Protein 3CXK (pdb70)

Sequence (262 aa):
YPYPKDDAELRRRLTPMQYEVTQHAATEPPFTGEYTDTEDAGIYHCVVCGTALFESGAKYHSGCGWPSSYFKPIDGEVIIDEKMDYTHGMTRVEVRCNQCGAHLGHVFEDGPRDKTGLRYCINSAALNFEAKPYPYPKDDAELRRRLTPMQYEVTQHAATEPPFTGEYTDTEDAGIYHCVVCGTALFESGAKYHSGCGWPSSYFKPIDGEVIDEKMDYTHGMTRVEVRCNQCGAHLGHVFEDGPRDKTGLRYCINSSAALNFEAKP

B-factor: mean 28.25, std 8.87, range [14.97, 65.94]

Secondary structure (DSSP, 8-state):
--SPP-HHHHHHHS-HHHHHHHHH---PPTT-STTTT---SEEEEETTT--EEEEGGGB----SSS-EESS-SSTTSEEEEEE-GGG--EEEEEETTT--EEEEEES-S-TTTTS-EEEE-GGGEEEEE--/--SPP-HHHHHHHS-HHHHHHHHH---PPTT--TTTT---SEEEEETTT--EEEEGGGB----SSS-EESS-SSGGGEEEEEE-GGG--EEEEEETTT--EEEEEES-S-TTTTS-EEEE-GGGEEEEE--

CATH classification: 2.170.150.20

Structure (mmCIF, N/CA/C/O backbone):
data_3CXK
#
_entry.id   3CXK
#
_cell.length_a   41.997
_cell.length_b   45.171
_cell.length_c   45.402
_cell.angle_alpha   88.410
_cell.angle_beta   83.730
_cell.angle_gamma   69.100
#
_symmetry.space_group_name_H-M   'P 1'
#
loop_
_entity.id
_entity.type
_entity.pdbx_description
1 polymer 'Methionine-R-sulfoxide reductase'
2 non-polymer 'ZINC ION'
3 non-polymer 'ACETATE ION'
4 water water
#
loop_
_atom_site.group_PDB
_atom_site.id
_atom_site.type_symbol
_atom_site.label_atom_id
_atom_site.label_alt_id
_atom_site.label_comp_id
_atom_site.label_asym_id
_atom_site.label_entity_id
_atom_site.label_seq_id
_atom_site.pdbx_PDB_ins_code
_atom_site.Cartn_x
_atom_site.Cartn_y
_atom_site.Cartn_z
_atom_site.occupancy
_atom_site.B_iso_or_equiv
_atom_site.auth_seq_id
_atom_site.auth_comp_id
_atom_site.auth_asym_id
_atom_site.auth_atom_id
_atom_site.pdbx_PDB_model_num
ATOM 1 N N . TYR A 1 31 ? 7.784 -13.860 -6.807 1.00 45.67 10 TYR A N 1
ATOM 2 C CA . TYR A 1 31 ? 7.145 -12.644 -7.377 1.00 44.40 10 TYR A CA 1
ATOM 3 C C . TYR A 1 31 ? 7.642 -12.453 -8.809 1.00 44.60 10 TYR A C 1
ATOM 4 O O . TYR A 1 31 ? 8.848 -12.496 -9.050 1.00 46.05 10 TYR A O 1
ATOM 13 N N . PRO A 1 32 ? 6.715 -12.270 -9.766 1.00 44.01 11 PRO A N 1
ATOM 14 C CA . PRO A 1 32 ? 6.996 -12.139 -11.190 1.00 43.91 11 PRO A CA 1
ATOM 15 C C . PRO A 1 32 ? 7.915 -10.988 -11.557 1.00 44.25 11 PRO A C 1
ATOM 16 O O . PRO A 1 32 ? 8.838 -11.171 -12.364 1.00 44.52 11 PRO A O 1
ATOM 20 N N . TYR A 1 33 ? 7.664 -9.803 -11.005 1.00 43.11 12 TYR A N 1
ATOM 21 C CA . TYR A 1 33 ? 8.456 -8.622 -11.353 1.00 42.71 12 TYR A CA 1
ATOM 22 C C . TYR A 1 33 ? 9.867 -8.804 -10.815 1.00 43.67 12 TYR A C 1
ATOM 23 O O . TYR A 1 33 ? 10.060 -8.966 -9.621 1.00 42.93 12 TYR A O 1
ATOM 32 N N . PRO A 1 34 ? 10.864 -8.798 -11.700 1.00 44.68 13 PRO A N 1
ATOM 33 C CA . PRO A 1 34 ? 12.219 -9.092 -11.229 1.00 45.69 13 PRO A CA 1
ATOM 34 C C . PRO A 1 34 ? 12.832 -8.018 -10.332 1.00 46.33 13 PRO A C 1
ATOM 35 O O . PRO A 1 34 ? 12.677 -6.816 -10.555 1.00 45.86 13 PRO A O 1
ATOM 39 N N . LYS A 1 35 ? 13.546 -8.499 -9.324 1.00 47.21 14 LYS A N 1
ATOM 40 C CA . LYS A 1 35 ? 14.162 -7.641 -8.322 1.00 47.90 14 LYS A CA 1
ATOM 41 C C . LYS A 1 35 ? 15.481 -7.121 -8.815 1.00 46.61 14 LYS A C 1
ATOM 42 O O . LYS A 1 35 ? 16.368 -7.896 -9.132 1.00 48.02 14 LYS A O 1
ATOM 48 N N . ASP A 1 36 ? 15.594 -5.799 -8.885 1.00 44.91 15 ASP A N 1
ATOM 49 C CA . ASP A 1 36 ? 16.851 -5.130 -9.228 1.00 43.22 15 ASP A CA 1
ATOM 50 C C . ASP A 1 36 ? 17.139 -3.992 -8.262 1.00 41.38 15 ASP A C 1
ATOM 51 O O . ASP A 1 36 ? 16.708 -2.842 -8.472 1.00 39.27 15 ASP A O 1
ATOM 56 N N . ASP A 1 37 ? 17.886 -4.333 -7.215 1.00 39.51 16 ASP A N 1
ATOM 57 C CA . ASP A 1 37 ? 18.071 -3.444 -6.070 1.00 38.26 16 ASP A CA 1
ATOM 58 C C . ASP A 1 37 ? 18.753 -2.157 -6.453 1.00 37.92 16 ASP A C 1
ATOM 59 O O . ASP A 1 37 ? 18.509 -1.108 -5.874 1.00 36.26 16 ASP A O 1
ATOM 64 N N . ALA A 1 38 ? 19.601 -2.243 -7.469 1.00 37.59 17 ALA A N 1
ATOM 65 C CA . ALA A 1 38 ? 20.426 -1.116 -7.858 1.00 37.73 17 ALA A CA 1
ATOM 66 C C . ALA A 1 38 ? 19.507 -0.082 -8.475 1.00 36.64 17 ALA A C 1
ATOM 67 O O . ALA A 1 38 ? 19.601 1.124 -8.231 1.00 37.50 17 ALA A O 1
ATOM 69 N N . GLU A 1 39 ? 18.576 -0.588 -9.248 1.00 36.48 18 GLU A N 1
ATOM 70 C CA . GLU A 1 39 ? 17.637 0.264 -9.964 1.00 35.50 18 GLU A CA 1
ATOM 71 C C . GLU A 1 39 ? 16.703 0.911 -8.957 1.00 34.36 18 GLU A C 1
ATOM 72 O O . GLU A 1 39 ? 16.437 2.095 -9.012 1.00 34.37 18 GLU A O 1
ATOM 78 N N . LEU A 1 40 ? 16.227 0.127 -8.002 1.00 33.69 19 LEU A N 1
ATOM 79 C CA . LEU A 1 40 ? 15.306 0.687 -6.994 1.00 32.30 19 LEU A CA 1
ATOM 80 C C . LEU A 1 40 ? 15.963 1.798 -6.200 1.00 33.05 19 LEU A C 1
ATOM 81 O O . LEU A 1 40 ? 15.358 2.841 -5.918 1.00 32.78 19 LEU A O 1
ATOM 86 N N . ARG A 1 41 ? 17.209 1.573 -5.796 1.00 33.94 20 ARG A N 1
ATOM 87 C CA . ARG A 1 41 ? 17.881 2.565 -4.966 1.00 34.41 20 ARG A CA 1
ATOM 88 C C . ARG A 1 41 ? 18.097 3.837 -5.732 1.00 35.74 20 ARG A C 1
ATOM 89 O O . ARG A 1 41 ? 18.168 4.896 -5.148 1.00 36.49 20 ARG A O 1
ATOM 97 N N . ARG A 1 42 ? 18.132 3.741 -7.050 1.00 36.17 21 ARG A N 1
ATOM 98 C CA . ARG A 1 42 ? 18.350 4.931 -7.879 1.00 36.79 21 ARG A CA 1
ATOM 99 C C . ARG A 1 42 ? 17.053 5.694 -8.058 1.00 35.12 21 ARG A C 1
ATOM 100 O O . ARG A 1 42 ? 17.016 6.922 -8.008 1.00 36.38 21 ARG A O 1
ATOM 108 N N . ARG A 1 43 ? 15.972 4.948 -8.176 1.00 34.12 22 ARG A N 1
ATOM 109 C CA . ARG A 1 43 ? 14.686 5.509 -8.578 1.00 32.11 22 ARG A CA 1
ATOM 110 C C . ARG A 1 43 ? 13.822 5.903 -7.385 1.00 31.00 22 ARG A C 1
ATOM 111 O O . ARG A 1 43 ? 13.127 6.898 -7.431 1.00 30.66 22 ARG A O 1
ATOM 119 N N . LEU A 1 44 ? 13.854 5.109 -6.322 1.00 28.88 23 LEU A N 1
ATOM 120 C CA . LEU A 1 44 ? 12.984 5.397 -5.162 1.00 28.71 23 LEU A CA 1
ATOM 121 C C . LEU A 1 44 ? 13.590 6.424 -4.218 1.00 27.93 23 LEU A C 1
ATOM 122 O O . LEU A 1 44 ? 14.806 6.474 -4.020 1.00 28.03 23 LEU A O 1
ATOM 127 N N . THR A 1 45 ? 12.735 7.209 -3.586 1.00 26.39 24 THR A N 1
ATOM 128 C CA . THR A 1 45 ? 13.182 8.056 -2.503 1.00 25.98 24 THR A CA 1
ATOM 129 C C . THR A 1 45 ? 13.581 7.145 -1.360 1.00 26.33 24 THR A C 1
ATOM 130 O O . THR A 1 45 ? 13.194 5.952 -1.355 1.00 25.07 24 THR A O 1
ATOM 134 N N . PRO A 1 46 ? 14.361 7.661 -0.399 1.00 26.20 25 PRO A N 1
ATOM 135 C CA . PRO A 1 46 ? 14.686 6.846 0.759 1.00 25.40 25 PRO A CA 1
ATOM 136 C C . PRO A 1 46 ? 13.440 6.320 1.475 1.00 24.81 25 PRO A C 1
ATOM 137 O O . PRO A 1 46 ? 13.436 5.161 1.925 1.00 23.55 25 PRO A O 1
ATOM 141 N N . MET A 1 47 ? 12.408 7.143 1.583 1.00 24.32 26 MET A N 1
ATOM 142 C CA . MET A 1 47 ? 11.179 6.687 2.250 1.00 23.40 26 MET A CA 1
ATOM 143 C C . MET A 1 47 ? 10.544 5.552 1.460 1.00 22.61 26 MET A C 1
ATOM 144 O O . MET A 1 47 ? 10.129 4.549 2.014 1.00 21.31 26 MET A O 1
ATOM 149 N N . GLN A 1 48 ? 10.458 5.710 0.143 1.00 21.15 27 GLN A N 1
ATOM 150 C CA . GLN A 1 48 ? 9.806 4.729 -0.678 1.00 21.15 27 GLN A CA 1
ATOM 151 C C . GLN A 1 48 ? 10.563 3.420 -0.603 1.00 20.85 27 GLN A C 1
ATOM 152 O O . GLN A 1 48 ? 9.971 2.341 -0.574 1.00 21.60 27 GLN A O 1
ATOM 158 N N . TYR A 1 49 ? 11.886 3.525 -0.586 1.00 20.88 28 TYR A N 1
ATOM 159 C CA . TYR A 1 49 ? 12.742 2.330 -0.572 1.00 20.47 28 TYR A CA 1
ATOM 160 C C . TYR A 1 49 ? 12.592 1.632 0.769 1.00 19.83 28 TYR A C 1
ATOM 161 O O . TYR A 1 49 ? 12.382 0.412 0.841 1.00 19.32 28 TYR A O 1
ATOM 170 N N . GLU A 1 50 ? 12.691 2.387 1.839 1.00 19.91 29 GLU A N 1
ATOM 171 C CA . GLU A 1 50 ? 12.640 1.755 3.167 1.00 19.78 29 GLU A CA 1
ATOM 172 C C . GLU A 1 50 ? 11.295 1.104 3.422 1.00 18.51 29 GLU A C 1
ATOM 173 O O . GLU A 1 50 ? 11.223 0.035 4.015 1.00 19.19 29 GLU A O 1
ATOM 179 N N . VAL A 1 51 ? 10.232 1.803 3.047 1.00 18.75 30 VAL A N 1
ATOM 180 C CA . VAL A 1 51 ? 8.886 1.262 3.226 1.00 17.79 30 VAL A CA 1
ATOM 181 C C . VAL A 1 51 ? 8.730 -0.030 2.446 1.00 17.55 30 VAL A C 1
ATOM 182 O O . VAL A 1 51 ? 8.383 -1.049 2.997 1.00 17.41 30 VAL A O 1
ATOM 186 N N . THR A 1 52 ? 9.014 0.000 1.140 1.00 18.23 31 THR A N 1
ATOM 187 C CA . THR A 1 52 ? 8.686 -1.104 0.272 1.00 18.67 31 THR A CA 1
ATOM 188 C C . THR A 1 52 ? 9.644 -2.305 0.386 1.00 18.49 31 THR A C 1
ATOM 189 O O . THR A 1 52 ? 9.243 -3.478 0.274 1.00 18.92 31 THR A O 1
ATOM 193 N N . GLN A 1 53 ? 10.898 -2.000 0.653 1.00 19.31 32 GLN A N 1
ATOM 194 C CA . GLN A 1 53 ? 11.971 -3.018 0.643 1.00 21.35 32 GLN A CA 1
ATOM 195 C C . GLN A 1 53 ? 12.376 -3.491 2.047 1.00 21.88 32 GLN A C 1
ATOM 196 O O . GLN A 1 53 ? 12.815 -4.612 2.227 1.00 22.42 32 GLN A O 1
ATOM 202 N N . HIS A 1 54 ? 12.205 -2.630 3.032 1.00 21.22 33 HIS A N 1
ATOM 203 C CA . HIS A 1 54 ? 12.548 -2.953 4.412 1.00 21.17 33 HIS A CA 1
ATOM 204 C C . HIS A 1 54 ? 11.358 -2.901 5.367 1.00 21.32 33 HIS A C 1
ATOM 205 O O . HIS A 1 54 ? 11.522 -2.981 6.592 1.00 23.31 33 HIS A O 1
ATOM 212 N N . ALA A 1 55 ? 10.153 -2.813 4.828 1.00 20.05 34 ALA A N 1
ATOM 213 C CA . ALA A 1 55 ? 8.949 -2.819 5.649 1.00 20.69 34 ALA A CA 1
ATOM 214 C C . ALA A 1 55 ? 8.895 -1.750 6.704 1.00 19.60 34 ALA A C 1
ATOM 215 O O . ALA A 1 55 ? 8.265 -1.890 7.751 1.00 19.89 34 ALA A O 1
ATOM 217 N N . ALA A 1 56 ? 9.489 -0.609 6.401 1.00 19.89 35 ALA A N 1
ATOM 218 C CA . ALA A 1 56 ? 9.323 0.555 7.248 1.00 18.76 35 ALA A CA 1
ATOM 219 C C . ALA A 1 56 ? 7.896 1.046 7.173 1.00 19.74 35 ALA A C 1
ATOM 220 O O . ALA A 1 56 ? 7.135 0.670 6.274 1.00 20.37 35 ALA A O 1
ATOM 222 N N . THR A 1 57 ? 7.525 1.823 8.186 1.00 20.47 36 THR A N 1
ATOM 223 C CA . THR A 1 57 ? 6.187 2.434 8.215 1.00 20.32 36 THR A CA 1
ATOM 224 C C . THR A 1 57 ? 6.290 3.948 8.278 1.00 20.91 36 THR A C 1
ATOM 225 O O . THR A 1 57 ? 6.900 4.523 9.201 1.00 20.76 36 THR A O 1
ATOM 229 N N . GLU A 1 58 ? 5.710 4.638 7.303 1.00 20.90 37 GLU A N 1
ATOM 230 C CA . GLU A 1 58 ? 5.641 6.107 7.374 1.00 21.20 37 GLU A CA 1
ATOM 231 C C . GLU A 1 58 ? 4.858 6.515 8.609 1.00 21.51 37 GLU A C 1
ATOM 232 O O . GLU A 1 58 ? 3.842 5.885 8.926 1.00 22.16 37 GLU A O 1
ATOM 238 N N . PRO A 1 59 ? 5.283 7.572 9.335 1.00 22.60 38 PRO A N 1
ATOM 239 C CA . PRO A 1 59 ? 4.466 7.885 10.475 1.00 22.66 38 PRO A CA 1
ATOM 240 C C . PRO A 1 59 ? 3.047 8.339 10.123 1.00 21.64 38 PRO A C 1
ATOM 241 O O . PRO A 1 59 ? 2.831 8.929 9.048 1.00 22.07 38 PRO A O 1
ATOM 245 N N . PRO A 1 60 ? 2.092 8.088 11.014 1.00 23.03 39 PRO A N 1
ATOM 246 C CA . PRO A 1 60 ? 0.743 8.538 10.724 1.00 21.66 39 PRO A CA 1
ATOM 247 C C . PRO A 1 60 ? 0.672 10.047 10.530 1.00 22.01 39 PRO A C 1
ATOM 248 O O . PRO A 1 60 ? 1.365 10.815 11.213 1.00 20.41 39 PRO A O 1
ATOM 252 N N . PHE A 1 61 ? -0.214 10.435 9.627 1.00 21.06 40 PHE A N 1
ATOM 253 C CA . PHE A 1 61 ? -0.471 11.845 9.292 1.00 21.29 40 PHE A CA 1
ATOM 254 C C . PHE A 1 61 ? 0.705 12.545 8.614 1.00 21.33 40 PHE A C 1
ATOM 255 O O . PHE A 1 61 ? 0.757 13.783 8.577 1.00 22.59 40 PHE A O 1
ATOM 263 N N . THR A 1 62 ? 1.638 11.785 8.026 1.00 21.72 41 THR A N 1
ATOM 264 C CA . THR A 1 62 ? 2.712 12.422 7.254 1.00 21.48 41 THR A CA 1
ATOM 265 C C . THR A 1 62 ? 2.709 12.069 5.770 1.00 21.67 41 THR A C 1
ATOM 266 O O . THR A 1 62 ? 3.352 12.783 5.007 1.00 23.47 41 THR A O 1
ATOM 270 N N . GLY A 1 63 ? 1.941 11.058 5.352 1.00 21.85 42 GLY A N 1
ATOM 271 C CA . GLY A 1 63 ? 1.992 10.579 3.972 1.00 22.18 42 GLY A CA 1
ATOM 272 C C . GLY A 1 63 ? 1.221 11.498 3.059 1.00 23.93 42 GLY A C 1
ATOM 273 O O . GLY A 1 63 ? 0.195 12.046 3.440 1.00 23.60 42 GLY A O 1
ATOM 274 N N . GLU A 1 64 ? 1.694 11.572 1.840 1.00 24.22 43 GLU A N 1
ATOM 275 C CA . GLU A 1 64 ? 1.182 12.433 0.802 1.00 25.03 43 GLU A CA 1
ATOM 276 C C . GLU A 1 64 ? -0.296 12.195 0.511 1.00 24.52 43 GLU A C 1
ATOM 277 O O . GLU A 1 64 ? -1.037 13.121 0.182 1.00 26.06 43 GLU A O 1
ATOM 283 N N . TYR A 1 65 ? -0.722 10.951 0.592 1.00 22.18 44 TYR A N 1
ATOM 284 C CA . TYR A 1 65 ? -2.083 10.587 0.071 1.00 21.88 44 TYR A CA 1
ATOM 285 C C . TYR A 1 65 ? -3.106 10.281 1.164 1.00 21.55 44 TYR A C 1
ATOM 286 O O . TYR A 1 65 ? -4.209 9.810 0.892 1.00 20.24 44 TYR A O 1
ATOM 295 N N . THR A 1 66 ? -2.743 10.584 2.394 1.00 22.08 45 THR A N 1
ATOM 296 C CA . THR A 1 66 ? -3.551 10.268 3.550 1.00 23.31 45 THR A CA 1
ATOM 297 C C . THR A 1 66 ? -4.939 10.836 3.379 1.00 24.63 45 THR A C 1
ATOM 298 O O . THR A 1 66 ? -5.927 10.136 3.566 1.00 25.09 45 THR A O 1
ATOM 302 N N . ASP A 1 67 ? -5.010 12.080 2.936 1.00 25.33 46 ASP A N 1
ATOM 303 C CA . ASP A 1 67 ? -6.314 12.723 2.824 1.00 27.07 46 ASP A CA 1
ATOM 304 C C . ASP A 1 67 ? -6.796 12.984 1.396 1.00 26.90 46 ASP A C 1
ATOM 305 O O . ASP A 1 67 ? -7.790 13.656 1.201 1.00 28.17 46 ASP A O 1
ATOM 310 N N . THR A 1 68 ? -6.128 12.402 0.418 1.00 25.19 47 THR A N 1
ATOM 311 C CA . THR A 1 68 ? -6.462 12.556 -0.986 1.00 24.80 47 THR A CA 1
ATOM 312 C C . THR A 1 68 ? -7.834 11.997 -1.306 1.00 25.71 47 THR A C 1
ATOM 313 O O . THR A 1 68 ? -8.185 10.876 -0.899 1.00 25.32 47 THR A O 1
ATOM 317 N N . GLU A 1 69 ? -8.615 12.806 -2.024 1.00 26.75 48 GLU A N 1
ATOM 318 C CA . GLU A 1 69 ? -9.958 12.426 -2.446 1.00 28.42 48 GLU A CA 1
ATOM 319 C C . GLU A 1 69 ? -10.158 12.446 -3.966 1.00 28.46 48 GLU A C 1
ATOM 320 O O . GLU A 1 69 ? -11.225 12.122 -4.486 1.00 29.40 48 GLU A O 1
ATOM 326 N N . ASP A 1 70 ? -9.130 12.807 -4.689 1.00 29.24 49 ASP A N 1
ATOM 327 C CA . ASP A 1 70 ? -9.196 12.845 -6.159 1.00 29.88 49 ASP A CA 1
ATOM 328 C C . ASP A 1 70 ? -9.485 11.512 -6.815 1.00 29.51 49 ASP A C 1
ATOM 329 O O . ASP A 1 70 ? -9.083 10.432 -6.329 1.00 26.95 49 ASP A O 1
ATOM 334 N N . ALA A 1 71 ? -10.233 11.573 -7.921 1.00 28.68 50 ALA A N 1
ATOM 335 C CA . ALA A 1 71 ? -10.548 10.369 -8.685 1.00 27.93 50 ALA A CA 1
ATOM 336 C C . ALA A 1 71 ? -9.283 9.857 -9.380 1.00 27.24 50 ALA A C 1
ATOM 337 O O . ALA A 1 71 ? -8.538 10.626 -9.967 1.00 27.96 50 ALA A O 1
ATOM 339 N N . GLY A 1 72 ? -9.068 8.563 -9.321 1.00 26.26 51 GLY A N 1
ATOM 340 C CA . GLY A 1 72 ? -7.885 7.948 -9.921 1.00 25.79 51 GLY A CA 1
ATOM 341 C C . GLY A 1 72 ? -7.549 6.606 -9.312 1.00 25.72 51 GLY A C 1
ATOM 342 O O . GLY A 1 72 ? -8.363 6.004 -8.619 1.00 25.71 51 GLY A O 1
ATOM 343 N N . ILE A 1 73 ? -6.316 6.156 -9.578 1.00 24.49 52 ILE A N 1
ATOM 344 C CA . ILE A 1 73 ? -5.866 4.791 -9.291 1.00 23.30 52 ILE A CA 1
ATOM 345 C C . ILE A 1 73 ? -4.544 4.901 -8.569 1.00 22.69 52 ILE A C 1
ATOM 346 O O . ILE A 1 73 ? -3.690 5.654 -8.967 1.00 22.82 52 ILE A O 1
ATOM 351 N N . TYR A 1 74 ? -4.384 4.107 -7.509 1.00 21.21 53 TYR A N 1
ATOM 352 C CA . TYR A 1 74 ? -3.127 4.083 -6.789 1.00 20.19 53 TYR A CA 1
ATOM 353 C C . TYR A 1 74 ? -2.370 2.828 -7.208 1.00 18.72 53 TYR A C 1
ATOM 354 O O . TYR A 1 74 ? -2.893 1.682 -7.115 1.00 19.54 53 TYR A O 1
ATOM 363 N N . HIS A 1 75 ? -1.176 3.079 -7.721 1.00 20.43 54 HIS A N 1
ATOM 364 C CA . HIS A 1 75 ? -0.307 2.071 -8.294 1.00 20.68 54 HIS A CA 1
ATOM 365 C C . HIS A 1 75 ? 0.819 1.738 -7.318 1.00 19.65 54 HIS A C 1
ATOM 366 O O . HIS A 1 75 ? 1.226 2.578 -6.525 1.00 21.20 54 HIS A O 1
ATOM 373 N N . CYS A 1 76 ? 1.284 0.514 -7.396 1.00 19.57 55 CYS A N 1
ATOM 374 C CA . CYS A 1 76 ? 2.514 0.120 -6.691 1.00 20.10 55 CYS A CA 1
ATOM 375 C C . CYS A 1 76 ? 3.630 1.045 -7.141 1.00 21.65 55 CYS A C 1
ATOM 376 O O . CYS A 1 76 ? 3.822 1.269 -8.353 1.00 22.57 55 CYS A O 1
ATOM 379 N N . VAL A 1 77 ? 4.372 1.588 -6.184 1.00 22.04 56 VAL A N 1
ATOM 380 C CA . VAL A 1 77 ? 5.419 2.568 -6.482 1.00 21.82 56 VAL A CA 1
ATOM 381 C C . VAL A 1 77 ? 6.592 1.854 -7.111 1.00 21.67 56 VAL A C 1
ATOM 382 O O . VAL A 1 77 ? 7.351 2.464 -7.906 1.00 23.36 56 VAL A O 1
ATOM 386 N N . VAL A 1 78 ? 6.665 0.548 -6.862 1.00 21.63 57 VAL A N 1
ATOM 387 C CA . VAL A 1 78 ? 7.840 -0.223 -7.318 1.00 22.70 57 VAL A CA 1
ATOM 388 C C . VAL A 1 78 ? 7.635 -0.689 -8.757 1.00 24.38 57 VAL A C 1
ATOM 389 O O . VAL A 1 78 ? 8.444 -0.379 -9.647 1.00 25.83 57 VAL A O 1
ATOM 393 N N . CYS A 1 79 ? 6.526 -1.387 -8.992 1.00 23.47 58 CYS A N 1
ATOM 394 C CA . CYS A 1 79 ? 6.326 -2.095 -10.257 1.00 23.31 58 CYS A CA 1
ATOM 395 C C . CYS A 1 79 ? 5.223 -1.505 -11.145 1.00 24.16 58 CYS A C 1
ATOM 396 O O . CYS A 1 79 ? 5.083 -1.911 -12.322 1.00 26.28 58 CYS A O 1
ATOM 399 N N . GLY A 1 80 ? 4.451 -0.576 -10.582 1.00 23.17 59 GLY A N 1
ATOM 400 C CA . GLY A 1 80 ? 3.370 0.144 -11.264 1.00 22.64 59 GLY A CA 1
ATOM 401 C C . GLY A 1 80 ? 2.028 -0.562 -11.399 1.00 22.64 59 GLY A C 1
ATOM 402 O O . GLY A 1 80 ? 1.063 -0.031 -12.013 1.00 22.88 59 GLY A O 1
ATOM 403 N N . THR A 1 81 ? 1.927 -1.755 -10.845 1.00 21.87 60 THR A N 1
ATOM 404 C CA . THR A 1 81 ? 0.647 -2.481 -10.844 1.00 23.12 60 THR A CA 1
ATOM 405 C C . THR A 1 81 ? -0.438 -1.652 -10.189 1.00 23.51 60 THR A C 1
ATOM 406 O O . THR A 1 81 ? -0.218 -1.035 -9.165 1.00 24.03 60 THR A O 1
ATOM 410 N N . ALA A 1 82 ? -1.613 -1.590 -10.815 1.00 22.68 61 ALA A N 1
ATOM 411 C CA . ALA A 1 82 ? -2.746 -0.933 -10.174 1.00 22.80 61 ALA A CA 1
ATOM 412 C C . ALA A 1 82 ? -3.179 -1.746 -8.950 1.00 22.32 61 ALA A C 1
ATOM 413 O O . ALA A 1 82 ? -3.486 -2.948 -9.068 1.00 22.29 61 ALA A O 1
ATOM 415 N N . LEU A 1 83 ? -3.281 -1.080 -7.794 1.00 20.83 62 LEU A N 1
ATOM 416 C CA . LEU A 1 83 ? -3.607 -1.766 -6.533 1.00 21.24 62 LEU A CA 1
ATOM 417 C C . LEU A 1 83 ? -4.954 -1.359 -5.917 1.00 20.91 62 LEU A C 1
ATOM 418 O O . LEU A 1 83 ? -5.726 -2.204 -5.511 1.00 20.49 62 LEU A O 1
ATOM 423 N N . PHE A 1 84 ? -5.216 -0.060 -5.908 1.00 19.96 63 PHE A N 1
ATOM 424 C CA . PHE A 1 84 ? -6.397 0.482 -5.226 1.00 21.43 63 PHE A CA 1
ATOM 425 C C . PHE A 1 84 ? -7.002 1.589 -6.063 1.00 22.94 63 PHE A C 1
ATOM 426 O O . PHE A 1 84 ? -6.275 2.326 -6.693 1.00 24.36 63 PHE A O 1
ATOM 434 N N . GLU A 1 85 ? -8.326 1.680 -6.034 1.00 24.01 64 GLU A N 1
ATOM 435 C CA . GLU A 1 85 ? -9.109 2.718 -6.742 1.00 25.47 64 GLU A CA 1
ATOM 436 C C . GLU A 1 85 ? -9.556 3.782 -5.719 1.00 24.06 64 GLU A C 1
ATOM 437 O O . GLU A 1 85 ? -9.848 3.464 -4.560 1.00 23.20 64 GLU A O 1
ATOM 443 N N . SER A 1 86 ? -9.629 5.032 -6.156 1.00 22.64 65 SER A N 1
ATOM 444 C CA . SER A 1 86 ? -10.128 6.103 -5.323 1.00 23.01 65 SER A CA 1
ATOM 445 C C . SER A 1 86 ? -11.524 5.799 -4.769 1.00 22.56 65 SER A C 1
ATOM 446 O O . SER A 1 86 ? -11.864 6.222 -3.674 1.00 23.54 65 SER A O 1
ATOM 449 N N . GLY A 1 87 ? -12.328 5.069 -5.525 1.00 23.53 66 GLY A N 1
ATOM 450 C CA . GLY A 1 87 ? -13.696 4.714 -5.098 1.00 23.72 66 GLY A CA 1
ATOM 451 C C . GLY A 1 87 ? -13.752 3.802 -3.889 1.00 23.20 66 GLY A C 1
ATOM 452 O O . GLY A 1 87 ? -14.778 3.680 -3.227 1.00 24.70 66 GLY A O 1
ATOM 453 N N . ALA A 1 88 ? -12.624 3.136 -3.585 1.00 21.31 67 ALA A N 1
ATOM 454 C CA . ALA A 1 88 ? -12.525 2.267 -2.408 1.00 20.88 67 ALA A CA 1
ATOM 455 C C . ALA A 1 88 ? -11.801 2.906 -1.220 1.00 20.46 67 ALA A C 1
ATOM 456 O O . ALA A 1 88 ? -11.697 2.282 -0.140 1.00 20.45 67 ALA A O 1
ATOM 458 N N . LYS A 1 89 ? -11.354 4.142 -1.396 1.00 21.20 68 LYS A N 1
ATOM 459 C CA . LYS A 1 89 ? -10.646 4.919 -0.387 1.00 21.65 68 LYS A CA 1
ATOM 460 C C . LYS A 1 89 ? -11.691 5.538 0.530 1.00 23.01 68 LYS A C 1
ATOM 461 O O . LYS A 1 89 ? -12.746 5.977 0.059 1.00 24.17 68 LYS A O 1
ATOM 467 N N . TYR A 1 90 ? -11.455 5.519 1.822 1.00 22.23 69 TYR A N 1
ATOM 468 C CA . TYR A 1 90 ? -12.434 6.079 2.762 1.00 21.76 69 TYR A CA 1
ATOM 469 C C . TYR A 1 90 ? -11.758 6.771 3.922 1.00 22.90 69 TYR A C 1
ATOM 470 O O . TYR A 1 90 ? -10.562 6.645 4.116 1.00 21.22 69 TYR A O 1
ATOM 479 N N . HIS A 1 91 ? -12.534 7.557 4.691 1.00 24.07 70 HIS A N 1
ATOM 480 C CA . HIS A 1 91 ? -12.000 8.274 5.836 1.00 24.93 70 HIS A CA 1
ATOM 481 C C . HIS A 1 91 ? -11.996 7.386 7.040 1.00 25.57 70 HIS A C 1
ATOM 482 O O . HIS A 1 91 ? -13.052 7.043 7.559 1.00 26.60 70 HIS A O 1
ATOM 489 N N . SER A 1 92 ? -10.809 7.015 7.499 1.00 23.85 71 SER A N 1
ATOM 490 C CA . SER A 1 92 ? -10.664 6.095 8.618 1.00 24.40 71 SER A CA 1
ATOM 491 C C . SER A 1 92 ? -10.172 6.797 9.867 1.00 24.90 71 SER A C 1
ATOM 492 O O . SER A 1 92 ? -10.288 6.260 10.991 1.00 26.53 71 SER A O 1
ATOM 495 N N . GLY A 1 93 ? -9.552 7.958 9.652 1.00 24.02 72 GLY A N 1
ATOM 496 C CA . GLY A 1 93 ? -8.852 8.696 10.692 1.00 25.64 72 GLY A CA 1
ATOM 497 C C . GLY A 1 93 ? -7.620 8.040 11.271 1.00 24.93 72 GLY A C 1
ATOM 498 O O . GLY A 1 93 ? -7.103 8.471 12.316 1.00 25.97 72 GLY A O 1
ATOM 499 N N . CYS A 1 94 ? -7.108 7.022 10.591 1.00 23.07 73 CYS A N 1
ATOM 500 C CA . CYS A 1 94 ? -6.012 6.235 11.188 1.00 23.42 73 CYS A CA 1
ATOM 501 C C . CYS A 1 94 ? -4.640 6.850 10.962 1.00 23.06 73 CYS A C 1
ATOM 502 O O . CYS A 1 94 ? -3.662 6.474 11.604 1.00 25.29 73 CYS A O 1
ATOM 505 N N . GLY A 1 95 ? -4.553 7.747 10.005 1.00 22.07 74 GLY A N 1
ATOM 506 C CA . GLY A 1 95 ? -3.274 8.380 9.742 1.00 21.83 74 GLY A CA 1
ATOM 507 C C . GLY A 1 95 ? -2.585 7.955 8.462 1.00 21.04 74 GLY A C 1
ATOM 508 O O . GLY A 1 95 ? -1.528 8.474 8.137 1.00 21.07 74 GLY A O 1
ATOM 509 N N . TRP A 1 96 ? -3.167 6.990 7.747 1.00 19.42 75 TRP A N 1
ATOM 510 C CA . TRP A 1 96 ? -2.645 6.556 6.447 1.00 18.23 75 TRP A CA 1
ATOM 511 C C . TRP A 1 96 ? -3.776 6.447 5.436 1.00 18.78 75 TRP A C 1
ATOM 512 O O . TRP A 1 96 ? -4.929 6.266 5.829 1.00 18.76 75 TRP A O 1
ATOM 523 N N . PRO A 1 97 ? -3.461 6.446 4.135 1.00 19.30 76 PRO A N 1
ATOM 524 C CA . PRO A 1 97 ? -4.433 6.035 3.116 1.00 19.03 76 PRO A CA 1
ATOM 525 C C . PRO A 1 97 ? -5.123 4.772 3.522 1.00 19.88 76 PRO A C 1
ATOM 526 O O . PRO A 1 97 ? -4.452 3.829 3.951 1.00 19.45 76 PRO A O 1
ATOM 530 N N . SER A 1 98 ? -6.459 4.736 3.445 1.00 18.95 77 SER A N 1
ATOM 531 C CA A SER A 1 98 ? -7.216 3.582 3.909 0.50 18.50 77 SER A CA 1
ATOM 532 C CA B SER A 1 98 ? -7.207 3.559 3.891 0.50 18.99 77 SER A CA 1
ATOM 533 C C . SER A 1 98 ? -8.252 3.235 2.855 1.00 19.49 77 SER A C 1
ATOM 534 O O . SER A 1 98 ? -8.934 4.125 2.363 1.00 19.69 77 SER A O 1
ATOM 539 N N . TYR A 1 99 ? -8.312 1.960 2.501 1.00 17.94 78 TYR A N 1
ATOM 540 C CA . TYR A 1 99 ? -9.200 1.455 1.427 1.00 18.04 78 TYR A CA 1
ATOM 541 C C . TYR A 1 99 ? -9.961 0.262 1.977 1.00 18.78 78 TYR A C 1
ATOM 542 O O . TYR A 1 99 ? -9.448 -0.500 2.817 1.00 18.96 78 TYR A O 1
ATOM 551 N N . PHE A 1 100 ? -11.206 0.071 1.537 1.00 18.65 79 PHE A N 1
ATOM 552 C CA . PHE A 1 100 ? -11.971 -1.107 2.050 1.00 20.05 79 PHE A CA 1
ATOM 553 C C . PHE A 1 100 ? -11.853 -2.360 1.184 1.00 18.96 79 PHE A C 1
ATOM 554 O O . PHE A 1 100 ? -12.359 -3.421 1.526 1.00 21.52 79 PHE A O 1
ATOM 562 N N . LYS A 1 101 ? -11.197 -2.201 0.044 1.00 20.94 80 LYS A N 1
ATOM 563 C CA . LYS A 1 101 ? -10.858 -3.329 -0.839 1.00 21.16 80 LYS A CA 1
ATOM 564 C C . LYS A 1 101 ? -9.834 -2.904 -1.873 1.00 21.09 80 LYS A C 1
ATOM 565 O O . LYS A 1 101 ? -9.746 -1.726 -2.247 1.00 21.74 80 LYS A O 1
ATOM 571 N N . PRO A 1 102 ? -9.047 -3.871 -2.348 1.00 21.99 81 PRO A N 1
ATOM 572 C CA . PRO A 1 102 ? -8.166 -3.619 -3.450 1.00 22.74 81 PRO A CA 1
ATOM 573 C C . PRO A 1 102 ? -8.925 -3.723 -4.760 1.00 24.13 81 PRO A C 1
ATOM 574 O O . PRO A 1 102 ? -10.110 -4.093 -4.763 1.00 24.25 81 PRO A O 1
ATOM 578 N N . ILE A 1 103 ? -8.251 -3.498 -5.871 1.00 26.14 82 ILE A N 1
ATOM 579 C CA . ILE A 1 103 ? -8.942 -3.467 -7.167 1.00 28.86 82 ILE A CA 1
ATOM 580 C C . ILE A 1 103 ? -9.461 -4.834 -7.514 1.00 30.60 82 ILE A C 1
ATOM 581 O O . ILE A 1 103 ? -10.546 -4.962 -8.084 1.00 31.28 82 ILE A O 1
ATOM 586 N N . ASP A 1 104 ? -8.695 -5.853 -7.158 1.00 31.11 83 ASP A N 1
ATOM 587 C CA . ASP A 1 104 ? -9.156 -7.228 -7.202 1.00 33.78 83 ASP A CA 1
ATOM 588 C C . ASP A 1 104 ? -8.347 -8.094 -6.271 1.00 34.08 83 ASP A C 1
ATOM 589 O O . ASP A 1 104 ? -7.372 -7.667 -5.703 1.00 33.87 83 ASP A O 1
ATOM 594 N N . GLY A 1 105 ? -8.773 -9.333 -6.162 1.00 35.55 84 GLY A N 1
ATOM 595 C CA . GLY A 1 105 ? -8.251 -10.246 -5.155 1.00 36.34 84 GLY A CA 1
ATOM 596 C C . GLY A 1 105 ? -6.888 -10.766 -5.549 1.00 36.40 84 GLY A C 1
ATOM 597 O O . GLY A 1 105 ? -6.182 -11.377 -4.759 1.00 38.62 84 GLY A O 1
ATOM 598 N N . GLU A 1 106 ? -6.482 -10.467 -6.760 1.00 34.79 85 GLU A N 1
ATOM 599 C CA . GLU A 1 106 ? -5.197 -10.952 -7.227 1.00 34.46 85 GLU A CA 1
ATOM 600 C C . GLU A 1 106 ? -3.993 -10.035 -6.977 1.00 32.59 85 GLU A C 1
ATOM 601 O O . GLU A 1 106 ? -2.860 -10.495 -7.005 1.00 33.06 85 GLU A O 1
ATOM 607 N N . VAL A 1 107 ? -4.227 -8.750 -6.749 1.00 28.61 86 VAL A N 1
ATOM 608 C CA . VAL A 1 107 ? -3.116 -7.792 -6.715 1.00 27.16 86 VAL A CA 1
ATOM 609 C C . VAL A 1 107 ? -2.413 -7.700 -5.370 1.00 25.95 86 VAL A C 1
ATOM 610 O O . VAL A 1 107 ? -1.317 -7.115 -5.281 1.00 25.80 86 VAL A O 1
ATOM 614 N N . ILE A 1 108 ? -3.011 -8.262 -4.326 1.00 24.92 87 ILE A N 1
ATOM 615 C CA A ILE A 1 108 ? -2.393 -8.196 -3.002 0.50 26.08 87 ILE A CA 1
ATOM 616 C CA B ILE A 1 108 ? -2.437 -8.194 -2.968 0.50 25.80 87 ILE A CA 1
ATOM 617 C C . ILE A 1 108 ? -2.098 -9.571 -2.449 1.00 25.68 87 ILE A C 1
ATOM 618 O O . ILE A 1 108 ? -2.838 -10.529 -2.660 1.00 27.22 87 ILE A O 1
ATOM 627 N N . ASP A 1 109 ? -0.978 -9.649 -1.769 1.00 25.05 88 ASP A N 1
ATOM 628 C CA . ASP A 1 109 ? -0.556 -10.842 -1.056 1.00 26.16 88 ASP A CA 1
ATOM 629 C C . ASP A 1 109 ? -0.602 -10.504 0.436 1.00 26.33 88 ASP A C 1
ATOM 630 O O . ASP A 1 109 ? -0.168 -9.425 0.836 1.00 26.76 88 ASP A O 1
ATOM 635 N N . GLU A 1 110 ? -1.112 -11.416 1.250 1.00 26.81 89 GLU A N 1
ATOM 636 C CA . GLU A 1 110 ? -1.158 -11.215 2.698 1.00 27.46 89 GLU A CA 1
ATOM 637 C C . GLU A 1 110 ? -0.230 -12.212 3.412 1.00 27.84 89 GLU A C 1
ATOM 638 O O . GLU A 1 110 ? -0.030 -13.346 2.965 1.00 27.89 89 GLU A O 1
ATOM 644 N N . LYS A 1 111 ? 0.369 -11.754 4.510 1.00 27.17 90 LYS A N 1
ATOM 645 C CA . LYS A 1 111 ? 1.320 -12.536 5.255 1.00 26.31 90 LYS A CA 1
ATOM 646 C C . LYS A 1 111 ? 1.247 -12.140 6.719 1.00 25.34 90 LYS A C 1
ATOM 647 O O . LYS A 1 111 ? 1.188 -10.974 7.035 1.00 23.15 90 LYS A O 1
ATOM 653 N N . MET A 1 112 ? 1.305 -13.104 7.630 1.00 24.41 91 MET A N 1
ATOM 654 C CA . MET A 1 112 ? 1.263 -12.732 9.039 1.00 23.51 91 MET A CA 1
ATOM 655 C C . MET A 1 112 ? 2.529 -11.971 9.338 1.00 23.26 91 MET A C 1
ATOM 656 O O . MET A 1 112 ? 3.588 -12.244 8.770 1.00 23.53 91 MET A O 1
ATOM 661 N N . ASP A 1 113 ? 2.407 -11.018 10.248 1.00 22.53 92 ASP A N 1
ATOM 662 C CA . ASP A 1 113 ? 3.509 -10.177 10.696 1.00 22.37 92 ASP A CA 1
ATOM 663 C C . ASP A 1 113 ? 3.593 -10.185 12.188 1.00 23.11 92 ASP A C 1
ATOM 664 O O . ASP A 1 113 ? 2.648 -9.778 12.842 1.00 23.92 92 ASP A O 1
ATOM 669 N N . TYR A 1 114 ? 4.728 -10.613 12.725 1.00 24.17 93 TYR A N 1
ATOM 670 C CA . TYR A 1 114 ? 4.888 -10.728 14.173 1.00 24.61 93 TYR A CA 1
ATOM 671 C C . TYR A 1 114 ? 5.888 -9.698 14.722 1.00 27.32 93 TYR A C 1
ATOM 672 O O . TYR A 1 114 ? 6.308 -9.775 15.871 1.00 28.14 93 TYR A O 1
ATOM 681 N N . THR A 1 115 ? 6.221 -8.719 13.892 1.00 27.50 94 THR A N 1
ATOM 682 C CA . THR A 1 115 ? 7.166 -7.667 14.273 1.00 27.77 94 THR A CA 1
ATOM 683 C C . THR A 1 115 ? 6.554 -6.629 15.233 1.00 28.52 94 THR A C 1
ATOM 684 O O . THR A 1 115 ? 5.345 -6.514 15.406 1.00 26.59 94 THR A O 1
ATOM 688 N N . HIS A 1 116 ? 7.440 -5.919 15.928 1.00 29.17 95 HIS A N 1
ATOM 689 C CA . HIS A 1 116 ? 7.040 -4.793 16.757 1.00 30.75 95 HIS A CA 1
ATOM 690 C C . HIS A 1 116 ? 6.074 -5.159 17.856 1.00 31.03 95 HIS A C 1
ATOM 691 O O . HIS A 1 116 ? 5.249 -4.367 18.261 1.00 31.82 95 HIS A O 1
ATOM 698 N N . GLY A 1 117 ? 6.221 -6.380 18.358 1.00 32.49 96 GLY A N 1
ATOM 699 C CA . GLY A 1 117 ? 5.459 -6.831 19.522 1.00 32.50 96 GLY A CA 1
ATOM 700 C C . GLY A 1 117 ? 3.977 -6.855 19.263 1.00 32.21 96 GLY A C 1
ATOM 701 O O . GLY A 1 117 ? 3.164 -6.609 20.151 1.00 32.82 96 GLY A O 1
ATOM 702 N N . MET A 1 118 ? 3.633 -7.150 18.016 1.00 31.03 97 MET A N 1
ATOM 703 C CA . MET A 1 118 ? 2.232 -7.254 17.585 1.00 29.74 97 MET A CA 1
ATOM 704 C C . MET A 1 118 ? 2.044 -8.443 16.664 1.00 27.80 97 MET A C 1
ATOM 705 O O . MET A 1 118 ? 2.996 -8.918 16.099 1.00 27.33 97 MET A O 1
ATOM 710 N N . THR A 1 119 ? 0.797 -8.885 16.520 1.00 26.22 98 THR A N 1
ATOM 711 C CA . THR A 1 119 ? 0.379 -9.842 15.490 1.00 25.83 98 THR A CA 1
ATOM 712 C C . THR A 1 119 ? -0.582 -9.132 14.564 1.00 24.05 98 THR A C 1
ATOM 713 O O . THR A 1 119 ? -1.646 -8.657 14.970 1.00 24.42 98 THR A O 1
ATOM 717 N N . ARG A 1 120 ? -0.179 -9.013 13.313 1.00 22.96 99 ARG A N 1
ATOM 718 C CA . ARG A 1 120 ? -0.970 -8.289 12.322 1.00 23.33 99 ARG A CA 1
ATOM 719 C C . ARG A 1 120 ? -0.886 -9.027 11.009 1.00 22.55 99 ARG A C 1
ATOM 720 O O . ARG A 1 120 ? -0.089 -9.991 10.866 1.00 23.10 99 ARG A O 1
ATOM 728 N N . VAL A 1 121 ? -1.678 -8.572 10.043 1.00 20.81 100 VAL A N 1
ATOM 729 C CA . VAL A 1 121 ? -1.638 -9.110 8.695 1.00 20.36 100 VAL A CA 1
ATOM 730 C C . VAL A 1 121 ? -1.027 -8.072 7.752 1.00 20.57 100 VAL A C 1
ATOM 731 O O . VAL A 1 121 ? -1.609 -7.020 7.522 1.00 20.70 100 VAL A O 1
ATOM 735 N N . GLU A 1 122 ? 0.203 -8.344 7.311 1.00 19.95 101 GLU A N 1
ATOM 736 C CA . GLU A 1 122 ? 0.878 -7.517 6.320 1.00 20.62 101 GLU A CA 1
ATOM 737 C C . GLU A 1 122 ? 0.234 -7.686 4.984 1.00 21.37 101 GLU A C 1
ATOM 738 O O . GLU A 1 122 ? -0.179 -8.783 4.593 1.00 22.15 101 GLU A O 1
ATOM 744 N N . VAL A 1 123 ? 0.193 -6.576 4.254 1.00 20.00 102 VAL A N 1
ATOM 745 C CA . VAL A 1 123 ? -0.191 -6.566 2.856 1.00 21.01 102 VAL A CA 1
ATOM 746 C C . VAL A 1 123 ? 0.991 -6.182 1.965 1.00 20.73 102 VAL A C 1
ATOM 747 O O . VAL A 1 123 ? 1.719 -5.203 2.211 1.00 19.19 102 VAL A O 1
ATOM 751 N N . ARG A 1 124 ? 1.189 -7.001 0.934 1.00 20.63 103 ARG A N 1
ATOM 752 C CA . ARG A 1 124 ? 2.250 -6.796 -0.070 1.00 20.06 103 ARG A CA 1
ATOM 753 C C . ARG A 1 124 ? 1.699 -6.747 -1.476 1.00 21.67 103 ARG A C 1
ATOM 754 O O . ARG A 1 124 ? 0.586 -7.257 -1.758 1.00 21.56 103 ARG A O 1
ATOM 762 N N . CYS A 1 125 ? 2.466 -6.138 -2.360 1.00 22.05 104 CYS A N 1
ATOM 763 C CA . CYS A 1 125 ? 2.155 -6.198 -3.807 1.00 21.83 104 CYS A CA 1
ATOM 764 C C . CYS A 1 125 ? 2.397 -7.608 -4.319 1.00 22.99 104 CYS A C 1
ATOM 765 O O . CYS A 1 125 ? 3.463 -8.147 -4.149 1.00 22.05 104 CYS A O 1
ATOM 768 N N . ASN A 1 126 ? 1.391 -8.202 -4.946 1.00 23.10 105 ASN A N 1
ATOM 769 C CA . ASN A 1 126 ? 1.510 -9.602 -5.350 1.00 24.31 105 ASN A CA 1
ATOM 770 C C . ASN A 1 126 ? 2.379 -9.706 -6.602 1.00 24.91 105 ASN A C 1
ATOM 771 O O . ASN A 1 126 ? 2.873 -10.784 -6.914 1.00 28.04 105 ASN A O 1
ATOM 776 N N . GLN A 1 127 ? 2.620 -8.589 -7.279 1.00 25.37 106 GLN A N 1
ATOM 777 C CA . GLN A 1 127 ? 3.392 -8.613 -8.533 1.00 26.31 106 GLN A CA 1
ATOM 778 C C . GLN A 1 127 ? 4.895 -8.590 -8.239 1.00 26.38 106 GLN A C 1
ATOM 779 O O . GLN A 1 127 ? 5.689 -9.314 -8.866 1.00 28.19 106 GLN A O 1
ATOM 785 N N . CYS A 1 128 ? 5.297 -7.812 -7.227 1.00 24.25 107 CYS A N 1
ATOM 786 C CA . CYS A 1 128 ? 6.723 -7.544 -6.976 1.00 23.60 107 CYS A CA 1
ATOM 787 C C . CYS A 1 128 ? 7.142 -7.802 -5.527 1.00 23.40 107 CYS A C 1
ATOM 788 O O . CYS A 1 128 ? 8.355 -7.814 -5.220 1.00 2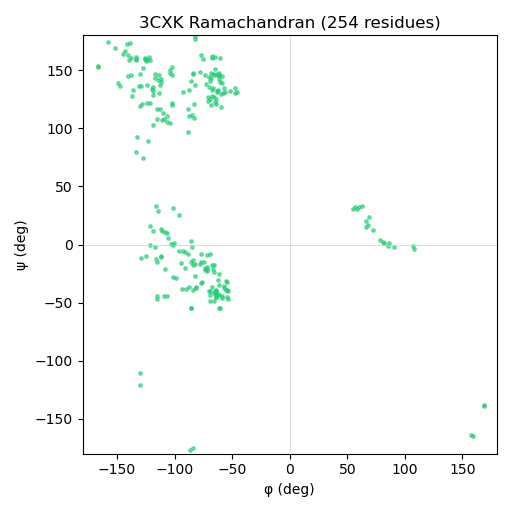3.38 107 CYS A O 1
ATOM 791 N N . GLY A 1 129 ? 6.174 -7.998 -4.652 1.00 21.50 108 GLY A N 1
ATOM 792 C CA . GLY A 1 129 ? 6.437 -8.303 -3.241 1.00 21.86 108 GLY A CA 1
ATOM 793 C C . GLY A 1 129 ? 6.643 -7.097 -2.327 1.00 21.57 108 GLY A C 1
ATOM 794 O O . GLY A 1 129 ? 6.911 -7.270 -1.147 1.00 22.17 108 GLY A O 1
ATOM 795 N N . ALA A 1 130 ? 6.533 -5.886 -2.876 1.00 19.68 109 ALA A N 1
ATOM 796 C CA . ALA A 1 130 ? 6.693 -4.652 -2.111 1.00 20.25 109 ALA A CA 1
ATOM 797 C C . ALA A 1 130 ? 5.813 -4.661 -0.881 1.00 19.93 109 ALA A C 1
ATOM 798 O O . ALA A 1 130 ? 4.608 -4.988 -0.963 1.00 19.56 109 ALA A O 1
ATOM 800 N N . HIS A 1 131 ? 6.397 -4.309 0.266 1.00 18.30 110 HIS A N 1
ATOM 801 C CA . HIS A 1 131 ? 5.606 -4.041 1.491 1.00 18.13 110 HIS A CA 1
ATOM 802 C C . HIS A 1 131 ? 4.724 -2.841 1.255 1.00 17.86 110 HIS A C 1
ATOM 803 O O . HIS A 1 131 ? 5.254 -1.789 0.886 1.00 18.66 110 HIS A O 1
ATOM 810 N N . LEU A 1 132 ? 3.402 -2.996 1.466 1.00 18.21 111 LEU A N 1
ATOM 811 C CA . LEU A 1 132 ? 2.458 -1.896 1.303 1.00 17.33 111 LEU A CA 1
ATOM 812 C C . LEU A 1 132 ? 1.939 -1.366 2.634 1.00 16.92 111 LEU A C 1
ATOM 813 O O . LEU A 1 132 ? 1.878 -0.178 2.873 1.00 17.17 111 LEU A O 1
ATOM 818 N N . GLY A 1 133 ? 1.594 -2.272 3.524 1.00 15.77 112 GLY A N 1
ATOM 819 C CA . GLY A 1 133 ? 1.033 -1.871 4.826 1.00 16.67 112 GLY A CA 1
ATOM 820 C C . GLY A 1 133 ? 0.474 -3.066 5.550 1.00 18.56 112 GLY A C 1
ATOM 821 O O . GLY A 1 133 ? 1.027 -4.157 5.452 1.00 18.76 112 GLY A O 1
ATOM 822 N N . HIS A 1 134 ? -0.696 -2.863 6.166 1.00 18.60 113 HIS A N 1
ATOM 823 C CA . HIS A 1 134 ? -1.395 -3.915 6.885 1.00 18.34 113 HIS A CA 1
ATOM 824 C C . HIS A 1 134 ? -2.883 -3.835 6.621 1.00 20.19 113 HIS A C 1
ATOM 825 O O . HIS A 1 134 ? -3.391 -2.807 6.130 1.00 19.78 113 HIS A O 1
ATOM 832 N N . VAL A 1 135 ? -3.548 -4.963 6.839 1.00 19.55 114 VAL A N 1
ATOM 833 C CA . VAL A 1 135 ? -5.025 -4.964 6.759 1.00 20.13 114 VAL A CA 1
ATOM 834 C C . VAL A 1 135 ? -5.607 -5.351 8.107 1.00 21.12 114 VAL A C 1
ATOM 835 O O . VAL A 1 135 ? -5.164 -6.318 8.768 1.00 19.77 114 VAL A O 1
ATOM 839 N N . PHE A 1 136 ? -6.627 -4.597 8.501 1.00 21.70 115 PHE A N 1
ATOM 840 C CA . PHE A 1 136 ? -7.281 -4.766 9.811 1.00 21.37 115 PHE A CA 1
ATOM 841 C C . PHE A 1 136 ? -8.785 -5.012 9.639 1.00 23.56 115 PHE A C 1
ATOM 842 O O . PHE A 1 136 ? -9.358 -4.680 8.624 1.00 23.17 115 PHE A O 1
ATOM 850 N N . GLU A 1 137 ? -9.393 -5.593 10.662 1.00 24.44 116 GLU A N 1
ATOM 851 C CA . GLU A 1 137 ? -10.799 -6.019 10.562 1.00 25.62 116 GLU A CA 1
ATOM 852 C C 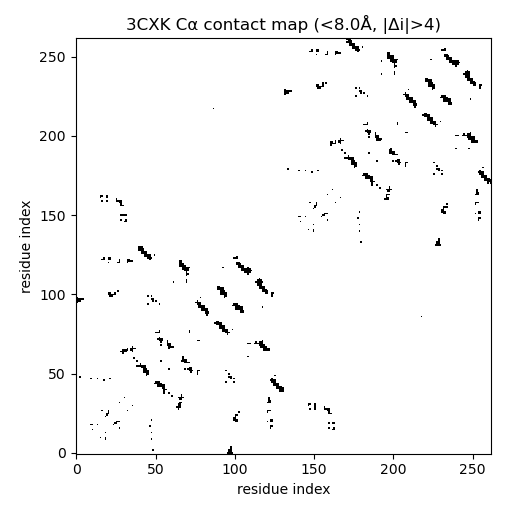. GLU A 1 137 ? -11.724 -4.969 11.142 1.00 25.71 116 GLU A C 1
ATOM 853 O O . GLU A 1 137 ? -12.869 -5.275 11.521 1.00 26.78 116 GLU A O 1
ATOM 859 N N . ASP A 1 138 ? -11.262 -3.730 11.132 1.00 24.29 117 ASP A N 1
ATOM 860 C CA . ASP A 1 138 ? -12.036 -2.611 11.699 1.00 24.15 117 ASP A CA 1
ATOM 861 C C . ASP A 1 138 ? -12.449 -1.630 10.615 1.00 22.35 117 ASP A C 1
ATOM 862 O O . ASP A 1 138 ? -12.657 -0.433 10.864 1.00 23.36 117 ASP A O 1
ATOM 867 N N . GLY A 1 139 ? -12.618 -2.149 9.417 1.00 21.88 118 GLY A N 1
ATOM 868 C CA . GLY A 1 139 ? -13.062 -1.326 8.279 1.00 22.48 118 GLY A CA 1
ATOM 869 C C . GLY A 1 139 ? -14.568 -1.187 8.258 1.00 22.95 118 GLY A C 1
ATOM 870 O O . GLY A 1 139 ? -15.236 -1.649 9.177 1.00 23.37 118 GLY A O 1
ATOM 871 N N . PRO A 1 140 ? -15.103 -0.555 7.225 1.00 22.93 119 PRO A N 1
ATOM 872 C CA . PRO A 1 140 ? -16.544 -0.181 7.151 1.00 23.36 119 PRO A CA 1
ATOM 873 C C . PRO A 1 140 ? -17.444 -1.366 7.235 1.00 23.60 119 PRO A C 1
ATOM 874 O O . PRO A 1 140 ? -17.415 -2.255 6.404 1.00 22.32 119 PRO A O 1
ATOM 878 N N . ARG A 1 141 ? -18.262 -1.363 8.268 1.00 23.10 120 ARG A N 1
ATOM 879 C CA . ARG A 1 141 ? -19.095 -2.525 8.544 1.00 25.27 120 ARG A CA 1
ATOM 880 C C . ARG A 1 141 ? -20.200 -2.651 7.533 1.00 25.29 120 ARG A C 1
ATOM 881 O O . ARG A 1 141 ? -20.781 -3.731 7.376 1.00 26.53 120 ARG A O 1
ATOM 889 N N . ASP A 1 142 ? -20.481 -1.546 6.850 1.00 24.28 121 ASP A N 1
ATOM 890 C CA . ASP A 1 142 ? -21.522 -1.454 5.805 1.00 24.54 121 ASP A CA 1
ATOM 891 C C . ASP A 1 142 ? -21.020 -1.905 4.428 1.00 24.35 121 ASP A C 1
ATOM 892 O O . ASP A 1 142 ? -21.759 -1.904 3.414 1.00 25.12 121 ASP A O 1
ATOM 897 N N . LYS A 1 143 ? -19.738 -2.258 4.406 1.00 24.12 122 LYS A N 1
ATOM 898 C CA . LYS A 1 143 ? -19.091 -2.673 3.163 1.00 23.45 122 LYS A CA 1
ATOM 899 C C . LYS A 1 143 ? -18.368 -3.975 3.411 1.00 23.96 122 LYS A C 1
ATOM 900 O O . LYS A 1 143 ? -19.030 -4.984 3.664 1.00 26.23 122 LYS A O 1
ATOM 906 N N . THR A 1 144 ? -17.028 -3.969 3.399 1.00 22.71 123 THR A N 1
ATOM 907 C CA . THR A 1 144 ? -16.266 -5.214 3.549 1.00 22.38 123 THR A CA 1
ATOM 908 C C . THR A 1 144 ? -15.806 -5.555 4.971 1.00 22.47 123 T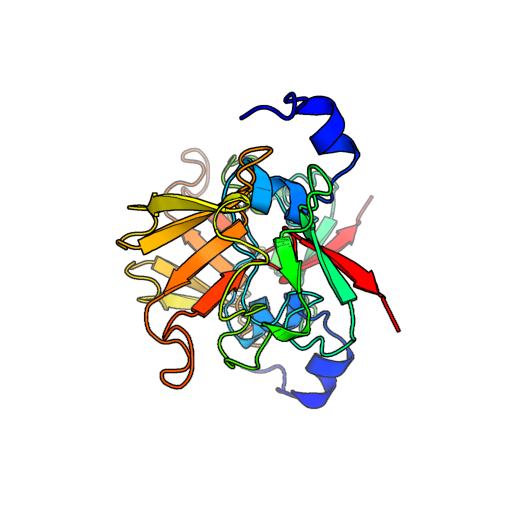HR A C 1
ATOM 909 O O . THR A 1 144 ? -15.354 -6.684 5.229 1.00 22.58 123 THR A O 1
ATOM 913 N N . GLY A 1 145 ? -15.846 -4.574 5.858 1.00 21.63 124 GLY A N 1
ATOM 914 C CA . GLY A 1 145 ? -15.359 -4.738 7.213 1.00 22.28 124 GLY A CA 1
ATOM 915 C C . GLY A 1 145 ? -13.845 -4.663 7.314 1.00 21.77 124 GLY A C 1
ATOM 916 O O . GLY A 1 145 ? -13.289 -4.824 8.391 1.00 22.46 124 GLY A O 1
ATOM 917 N N . LEU A 1 146 ? -13.205 -4.390 6.180 1.00 21.07 125 LEU A N 1
ATOM 918 C CA . LEU A 1 146 ? -11.724 -4.437 6.135 1.00 21.69 125 LEU A CA 1
ATOM 919 C C . LEU A 1 146 ? -11.130 -3.071 5.937 1.00 21.15 125 LEU A C 1
ATOM 920 O O . LEU A 1 146 ? -11.620 -2.276 5.150 1.00 20.46 125 LEU A O 1
ATOM 925 N N . ARG A 1 147 ? -10.005 -2.843 6.606 1.00 21.26 126 ARG A N 1
ATOM 926 C CA . ARG A 1 147 ? -9.249 -1.578 6.486 1.00 20.60 126 ARG A CA 1
ATOM 927 C C . ARG A 1 147 ? -7.870 -1.925 5.950 1.00 19.99 126 ARG A C 1
ATOM 928 O O . ARG A 1 147 ? -7.080 -2.520 6.646 1.00 20.23 126 ARG A O 1
ATOM 936 N N . TYR A 1 148 ? -7.688 -1.667 4.675 1.00 18.98 127 TYR A N 1
ATOM 937 C CA . TYR A 1 148 ? -6.365 -1.752 4.066 1.00 19.10 127 TYR A CA 1
ATOM 938 C C . TYR A 1 148 ? -5.673 -0.450 4.340 1.00 18.10 127 TYR A C 1
ATOM 939 O O . TYR A 1 148 ? -6.013 0.602 3.764 1.00 17.92 127 TYR A O 1
ATOM 948 N N . CYS A 1 149 ? -4.682 -0.534 5.222 1.00 18.18 128 CYS A N 1
ATOM 949 C CA . CYS A 1 149 ? -3.970 0.609 5.762 1.00 18.87 128 CYS A CA 1
ATOM 950 C C . CYS A 1 149 ? -2.617 0.670 5.072 1.00 19.17 128 CYS A C 1
ATOM 951 O O . CYS A 1 149 ? -1.738 -0.134 5.367 1.00 18.64 128 CYS A O 1
ATOM 954 N N . ILE A 1 150 ? -2.464 1.613 4.138 1.00 17.68 129 ILE A N 1
ATOM 955 C CA . ILE A 1 150 ? -1.341 1.537 3.168 1.00 17.30 129 ILE A CA 1
ATOM 956 C C . ILE A 1 150 ? -0.471 2.745 3.290 1.00 17.90 129 ILE A C 1
ATOM 957 O O . ILE A 1 150 ? -0.942 3.860 3.343 1.00 19.45 129 ILE A O 1
ATOM 962 N N . ASN A 1 151 ? 0.843 2.547 3.322 1.00 17.44 130 ASN A N 1
ATOM 963 C CA . ASN A 1 151 ? 1.731 3.676 3.304 1.00 17.07 130 ASN A CA 1
ATOM 964 C C . ASN A 1 151 ? 1.583 4.489 2.013 1.00 16.11 130 ASN A C 1
ATOM 965 O O . ASN A 1 151 ? 1.698 3.924 0.920 1.00 17.75 130 ASN A O 1
ATOM 970 N N . SER A 1 152 ? 1.477 5.799 2.119 1.00 18.06 131 SER A N 1
ATOM 971 C CA . SER A 1 152 ? 1.535 6.663 0.881 1.00 17.58 131 SER A CA 1
ATOM 972 C C . SER A 1 152 ? 2.786 6.379 0.079 1.00 18.49 131 SER A C 1
ATOM 973 O O . SER A 1 152 ? 2.755 6.330 -1.138 1.00 20.02 131 SER A O 1
ATOM 976 N N . ALA A 1 153 ? 3.902 6.177 0.780 1.00 18.53 132 ALA A N 1
ATOM 977 C CA . ALA A 1 153 ? 5.171 6.002 0.131 1.00 18.62 132 ALA A CA 1
ATOM 978 C C . ALA A 1 153 ? 5.289 4.701 -0.623 1.00 18.83 132 ALA A C 1
ATOM 979 O O . ALA A 1 153 ? 6.266 4.501 -1.357 1.00 20.57 132 ALA A O 1
ATOM 981 N N . ALA A 1 154 ? 4.303 3.800 -0.480 1.00 17.24 133 ALA A N 1
ATOM 982 C CA . ALA A 1 154 ? 4.271 2.553 -1.244 1.00 16.96 133 ALA A CA 1
ATOM 983 C C . ALA A 1 154 ? 3.485 2.725 -2.569 1.00 17.57 133 ALA A C 1
ATOM 984 O O . ALA A 1 154 ? 3.450 1.825 -3.380 1.00 18.65 133 ALA A O 1
ATOM 9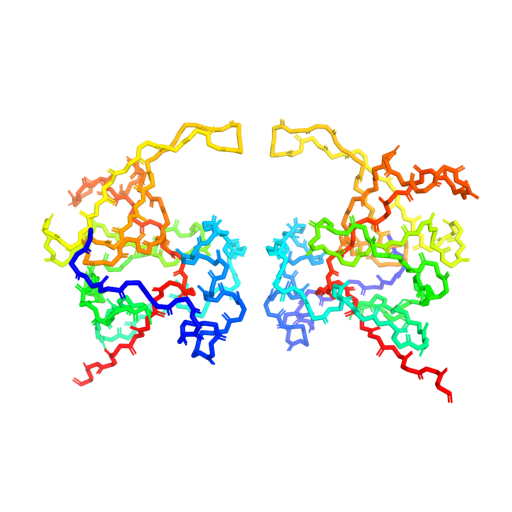86 N N . LEU A 1 155 ? 2.869 3.884 -2.731 1.00 18.09 134 LEU A N 1
ATOM 987 C CA . LEU A 1 155 ? 1.971 4.109 -3.847 1.00 18.38 134 LEU A CA 1
ATOM 988 C C . LEU A 1 155 ? 2.398 5.274 -4.691 1.00 19.10 134 LEU A C 1
ATOM 989 O O . LEU A 1 155 ? 3.093 6.180 -4.248 1.00 20.04 134 LEU A O 1
ATOM 994 N N . ASN A 1 156 ? 1.857 5.277 -5.903 1.00 19.52 135 ASN A N 1
ATOM 995 C CA . ASN A 1 156 ? 1.880 6.457 -6.762 1.00 20.76 135 ASN A CA 1
ATOM 996 C C . ASN A 1 156 ? 0.516 6.599 -7.370 1.00 20.85 135 ASN A C 1
ATOM 997 O O . ASN A 1 156 ? -0.047 5.618 -7.871 1.00 21.86 135 ASN A O 1
ATOM 1002 N N . PHE A 1 157 ? -0.009 7.817 -7.317 1.00 22.70 136 PHE A N 1
ATOM 1003 C CA . PHE A 1 157 ? -1.387 8.091 -7.738 1.00 22.93 136 PHE A CA 1
ATOM 1004 C C . PHE A 1 157 ? -1.427 8.513 -9.200 1.00 24.78 136 PHE A C 1
ATOM 1005 O O . PHE A 1 157 ? -0.677 9.379 -9.622 1.00 25.80 136 PHE A O 1
ATOM 1013 N N . GLU A 1 158 ? -2.315 7.887 -9.949 1.00 25.67 137 GLU A N 1
ATOM 1014 C CA . GLU A 1 158 ? -2.613 8.298 -11.309 1.00 26.45 137 GLU A CA 1
ATOM 1015 C C . GLU A 1 158 ? -3.980 8.962 -11.325 1.00 27.76 137 GLU A C 1
ATOM 1016 O O . GLU A 1 158 ? -5.006 8.317 -11.159 1.00 26.50 137 GLU A O 1
ATOM 1022 N N . ALA A 1 159 ? -3.985 10.263 -11.556 1.00 30.06 138 ALA A N 1
ATOM 1023 C CA . ALA A 1 159 ? -5.229 11.007 -11.565 1.00 31.92 138 ALA A CA 1
ATOM 1024 C C . ALA A 1 159 ? -6.063 10.603 -12.758 1.00 34.43 138 ALA A C 1
ATOM 1025 O O . ALA A 1 159 ? -5.551 10.396 -13.851 1.00 35.47 138 ALA A O 1
ATOM 1027 N N . LYS A 1 160 ? -7.367 10.543 -12.564 1.00 37.01 139 LYS A N 1
ATOM 1028 C CA . LYS A 1 160 ? -8.270 10.354 -13.686 1.00 39.45 139 LYS A CA 1
ATOM 1029 C C . LYS A 1 160 ? -9.431 11.333 -13.586 1.00 41.30 139 LYS A C 1
ATOM 1030 O O . LYS A 1 160 ? -10.500 10.958 -13.150 1.00 41.89 139 LYS A O 1
ATOM 1036 N N . PRO A 1 161 ? -9.220 12.594 -13.985 1.00 43.41 140 PRO A N 1
ATOM 1037 C CA . PRO A 1 161 ? -10.326 13.557 -13.954 1.00 44.91 140 PRO A CA 1
ATOM 1038 C C . PRO A 1 161 ? -11.244 13.427 -15.166 1.00 45.50 140 PRO A C 1
ATOM 1039 O O . PRO A 1 161 ? -11.952 12.419 -15.311 1.00 48.33 140 PRO A O 1
ATOM 1043 N N . TYR B 1 31 ? 6.737 24.472 29.666 1.00 47.59 10 TYR B N 1
ATOM 1044 C CA . TYR B 1 31 ? 7.931 24.894 28.862 1.00 47.21 10 TYR B CA 1
ATOM 1045 C C . TYR B 1 31 ? 7.835 26.376 28.489 1.00 46.93 10 TYR B C 1
ATOM 1046 O O . TYR B 1 31 ? 6.770 26.841 28.109 1.00 47.89 10 TYR B O 1
ATOM 1055 N N . PRO B 1 32 ? 8.952 27.118 28.600 1.00 46.53 11 PRO B N 1
ATOM 1056 C CA . PRO B 1 32 ? 8.942 28.565 28.404 1.00 46.47 11 PRO B CA 1
ATOM 1057 C C . PRO B 1 32 ? 8.572 29.040 27.008 1.00 46.60 11 PRO B C 1
ATOM 1058 O O . PRO B 1 32 ? 7.893 30.055 26.856 1.00 47.27 11 PRO B O 1
ATOM 1062 N N . TYR B 1 33 ? 9.056 28.353 25.983 1.00 45.87 12 TYR B N 1
ATOM 1063 C CA . TYR B 1 33 ? 8.769 28.792 24.640 1.00 45.24 12 TYR B CA 1
ATOM 1064 C C . TYR B 1 33 ? 7.276 28.655 24.423 1.00 45.91 12 TYR B C 1
ATOM 1065 O O . TYR B 1 33 ? 6.741 27.561 24.539 1.00 45.47 12 TYR B O 1
ATOM 1074 N N . PRO B 1 34 ? 6.604 29.762 24.072 1.00 47.05 13 PRO B N 1
ATOM 1075 C CA . PRO B 1 34 ? 5.153 29.826 23.912 1.00 47.79 13 PRO B CA 1
ATOM 1076 C C . PRO B 1 34 ? 4.604 29.006 22.743 1.00 48.59 13 PRO B C 1
ATOM 1077 O O . PRO B 1 34 ? 5.105 29.086 21.629 1.00 49.00 13 PRO B O 1
ATOM 1081 N N . LYS B 1 35 ? 3.527 28.271 23.009 1.00 49.29 14 LYS B N 1
ATOM 1082 C CA . LYS B 1 35 ? 2.985 27.287 22.060 1.00 49.56 14 LYS B CA 1
ATOM 1083 C C . LYS B 1 35 ? 1.993 27.877 21.086 1.00 48.85 14 LYS B C 1
ATOM 1084 O O . LYS B 1 35 ? 0.930 28.300 21.497 1.00 49.75 14 LYS B O 1
ATOM 1090 N N . ASP B 1 36 ? 2.311 27.864 19.797 1.00 48.09 15 ASP B N 1
ATOM 1091 C CA . ASP B 1 36 ? 1.310 28.181 18.760 1.00 47.56 15 ASP B CA 1
ATOM 1092 C C . ASP B 1 36 ? 1.090 27.078 17.694 1.00 46.35 15 ASP B C 1
ATOM 1093 O O . ASP B 1 36 ? 1.722 27.085 16.638 1.00 45.73 15 ASP B O 1
ATOM 1098 N N . ASP B 1 37 ? 0.171 26.154 17.969 1.00 45.12 16 ASP B N 1
ATOM 1099 C CA . ASP B 1 37 ? -0.028 24.999 17.092 1.00 44.55 16 ASP B CA 1
ATOM 1100 C C . ASP B 1 37 ? -0.279 25.436 15.666 1.00 43.97 16 ASP B C 1
ATOM 1101 O O . ASP B 1 37 ? 0.211 24.822 14.725 1.00 43.75 16 ASP B O 1
ATOM 1106 N N . ALA B 1 38 ? -1.044 26.507 15.498 1.00 43.72 17 ALA B N 1
ATOM 1107 C CA . ALA B 1 38 ? -1.433 26.946 14.156 1.00 42.60 17 ALA B CA 1
ATOM 1108 C C . ALA B 1 38 ? -0.222 27.365 13.359 1.00 41.14 17 ALA B C 1
ATOM 1109 O O . ALA B 1 38 ? -0.092 27.046 12.178 1.00 41.82 17 ALA B O 1
ATOM 1111 N N . GLU B 1 39 ? 0.654 28.104 14.006 1.00 39.51 18 GLU B N 1
ATOM 1112 C CA . GLU B 1 39 ? 1.862 28.578 13.367 1.00 37.91 18 GLU B CA 1
ATOM 1113 C C . GLU B 1 39 ? 2.739 27.382 13.045 1.00 37.15 18 GLU B C 1
ATOM 1114 O O . GLU B 1 39 ? 3.289 27.281 11.965 1.00 35.84 18 GLU B O 1
ATOM 1120 N N . LEU B 1 40 ? 2.819 26.432 13.971 1.00 36.49 19 LEU B N 1
ATOM 1121 C CA . LEU B 1 40 ? 3.664 25.248 13.728 1.00 36.24 19 LEU B CA 1
ATOM 1122 C C . LEU B 1 40 ? 3.168 24.467 12.522 1.00 36.28 19 LEU B C 1
ATOM 1123 O O . LEU B 1 40 ? 3.947 23.998 11.703 1.00 36.01 19 LEU B O 1
ATOM 1128 N N . ARG B 1 41 ? 1.857 24.311 12.431 1.00 37.90 20 ARG B N 1
ATOM 1129 C CA . ARG B 1 41 ? 1.283 23.547 11.331 1.00 38.95 20 ARG B CA 1
ATOM 1130 C C . ARG B 1 41 ? 1.610 24.166 10.003 1.00 39.40 20 ARG B C 1
ATOM 1131 O O . ARG B 1 41 ? 1.674 23.491 8.991 1.00 39.99 20 ARG B O 1
ATOM 1139 N N . ARG B 1 42 ? 1.864 25.459 10.015 1.00 39.79 21 ARG B N 1
ATOM 1140 C CA . ARG B 1 42 ? 2.125 26.164 8.781 1.00 40.04 21 ARG B CA 1
ATOM 1141 C C . ARG B 1 42 ? 3.593 26.107 8.426 1.00 38.44 21 ARG B C 1
ATOM 1142 O O . ARG B 1 42 ? 3.968 25.989 7.257 1.00 39.80 21 ARG B O 1
ATOM 1150 N N . ARG B 1 43 ? 4.423 26.161 9.451 1.00 36.37 22 ARG B N 1
ATOM 1151 C CA . ARG B 1 43 ? 5.861 26.329 9.263 1.00 34.68 22 ARG B CA 1
ATOM 1152 C C . ARG B 1 43 ? 6.580 24.992 9.149 1.00 33.32 22 ARG B C 1
ATOM 1153 O O . ARG B 1 43 ? 7.509 24.827 8.390 1.00 34.32 22 ARG B O 1
ATOM 1161 N N . LEU B 1 44 ? 6.141 24.030 9.929 1.00 31.29 23 LEU B N 1
ATOM 1162 C CA . LEU B 1 44 ? 6.800 22.728 9.910 1.00 30.02 23 LEU B CA 1
ATOM 1163 C C . LEU B 1 44 ? 6.271 21.839 8.779 1.00 29.24 23 LEU B C 1
ATOM 1164 O O . LEU B 1 44 ? 5.077 21.850 8.453 1.00 28.89 23 LEU B O 1
ATOM 1169 N N . THR B 1 45 ? 7.146 21.019 8.223 1.00 28.64 24 THR B N 1
ATOM 1170 C CA . THR B 1 45 ? 6.700 19.956 7.311 1.00 27.59 24 THR B CA 1
ATOM 1171 C C . THR B 1 45 ? 5.840 18.980 8.133 1.00 26.81 24 THR B C 1
ATOM 1172 O O . THR B 1 45 ? 5.891 19.001 9.379 1.00 25.40 24 THR B O 1
ATOM 1176 N N . PRO B 1 46 ? 5.015 18.157 7.474 1.00 26.35 25 PRO B N 1
ATOM 1177 C CA . PRO B 1 46 ? 4.227 17.211 8.257 1.00 25.73 25 PRO B CA 1
ATOM 1178 C C . PRO B 1 46 ? 5.070 16.279 9.129 1.00 24.68 25 PRO B C 1
ATOM 1179 O O . PRO B 1 46 ? 4.696 16.000 10.267 1.00 23.51 25 PRO B O 1
ATOM 1183 N N . MET B 1 47 ? 6.213 15.849 8.623 1.00 24.49 26 MET B N 1
ATOM 1184 C CA . MET B 1 47 ? 7.090 14.969 9.408 1.00 22.91 26 MET B CA 1
ATOM 1185 C C . MET B 1 47 ? 7.590 15.707 10.621 1.00 22.11 26 MET B C 1
ATOM 1186 O O . MET B 1 47 ? 7.587 15.190 11.732 1.00 21.04 26 MET B O 1
ATOM 1191 N N . GLN B 1 48 ? 8.023 16.949 10.439 1.00 21.93 27 GLN B N 1
ATOM 1192 C CA . GLN B 1 48 ? 8.559 17.690 11.572 1.00 22.08 27 GLN B CA 1
ATOM 1193 C C . GLN B 1 48 ? 7.498 17.948 12.629 1.00 21.54 27 GLN B C 1
ATOM 1194 O O . GLN B 1 48 ? 7.740 17.873 13.847 1.00 21.98 27 GLN B O 1
ATOM 1200 N N . TYR B 1 49 ? 6.312 18.261 12.156 1.00 21.97 28 TYR B N 1
ATOM 1201 C CA . TYR B 1 49 ? 5.182 18.515 13.022 1.00 22.78 28 TYR B CA 1
ATOM 1202 C C . TYR B 1 49 ? 4.760 17.265 13.784 1.00 22.08 28 TYR B C 1
ATOM 1203 O O . TYR B 1 49 ? 4.623 17.290 15.012 1.00 22.19 28 TYR B O 1
ATOM 1212 N N . GLU B 1 50 ? 4.612 16.147 13.096 1.00 21.58 29 GLU B N 1
ATOM 1213 C CA . GLU B 1 50 ? 4.131 14.935 13.757 1.00 21.06 29 GLU B CA 1
ATOM 1214 C C . GLU B 1 50 ? 5.188 14.414 14.709 1.00 19.87 29 GLU B C 1
ATOM 1215 O O . GLU B 1 50 ? 4.891 13.972 15.814 1.00 20.38 29 GLU B O 1
ATOM 1221 N N . VAL B 1 51 ? 6.446 14.472 14.299 1.00 19.58 30 VAL B N 1
ATOM 1222 C CA . VAL B 1 51 ? 7.531 14.016 15.202 1.00 18.58 30 VAL B CA 1
ATOM 1223 C C . VAL B 1 51 ? 7.535 14.884 16.463 1.00 19.11 30 VAL B C 1
ATOM 1224 O O . VAL B 1 51 ? 7.499 14.380 17.570 1.00 18.43 30 VAL B O 1
ATOM 1228 N N . THR B 1 52 ? 7.615 16.212 16.315 1.00 19.12 31 THR B N 1
ATOM 1229 C CA . THR B 1 52 ? 7.836 17.043 17.497 1.00 19.58 31 THR B CA 1
ATOM 1230 C C . THR B 1 52 ? 6.625 17.239 18.397 1.00 20.05 31 THR B C 1
ATOM 1231 O O . THR B 1 52 ? 6.743 17.356 19.625 1.00 21.04 31 THR B O 1
ATOM 1235 N N . GLN B 1 53 ? 5.460 17.248 17.780 1.00 20.65 32 GLN B N 1
ATOM 1236 C CA . GLN B 1 53 ? 4.204 17.550 18.478 1.00 21.38 32 GLN B CA 1
ATOM 1237 C C . GLN B 1 53 ? 3.406 16.319 18.872 1.00 22.49 32 GLN B C 1
ATOM 1238 O O . GLN B 1 53 ? 2.674 16.366 19.864 1.00 23.43 32 GLN B O 1
ATOM 1244 N N . HIS B 1 54 ? 3.536 15.225 18.106 1.00 22.20 33 HIS B N 1
ATOM 1245 C CA . HIS B 1 54 ? 2.796 14.020 18.401 1.00 22.05 33 HIS B CA 1
ATOM 1246 C C . HIS B 1 54 ? 3.676 12.802 18.650 1.00 22.63 33 HIS B C 1
ATOM 1247 O O . HIS B 1 54 ? 3.181 11.683 18.651 1.00 24.11 33 HIS B O 1
ATOM 1254 N N . ALA B 1 55 ? 4.955 13.031 18.896 1.00 21.32 34 ALA B N 1
ATOM 1255 C CA . ALA B 1 55 ? 5.934 11.979 19.232 1.00 22.17 34 ALA B CA 1
ATOM 1256 C C . ALA B 1 55 ? 6.000 10.882 18.216 1.00 21.09 34 ALA B C 1
ATOM 1257 O O . ALA B 1 55 ? 6.270 9.741 18.557 1.00 21.88 34 ALA B O 1
ATOM 1259 N N . ALA B 1 56 ? 5.741 11.208 16.961 1.00 20.66 35 ALA B N 1
ATOM 1260 C CA . ALA B 1 56 ? 6.035 10.293 15.865 1.00 19.71 35 ALA B CA 1
ATOM 1261 C C . ALA B 1 56 ? 7.513 9.974 15.786 1.00 20.01 35 ALA B C 1
ATOM 1262 O O . ALA B 1 56 ? 8.373 10.712 16.307 1.00 19.79 35 ALA B O 1
ATOM 1264 N N . THR B 1 57 ? 7.802 8.856 15.102 1.00 20.28 36 THR B N 1
ATOM 1265 C CA . THR B 1 57 ? 9.191 8.455 14.862 1.00 20.02 36 THR B CA 1
ATOM 1266 C C . THR B 1 57 ? 9.477 8.274 13.376 1.00 20.86 36 THR B C 1
ATOM 1267 O O . THR B 1 57 ? 8.807 7.500 12.685 1.00 20.75 36 THR B O 1
ATOM 1271 N N . GLU B 1 58 ? 10.441 9.025 12.867 1.00 21.54 37 GLU B N 1
ATOM 1272 C CA . GLU B 1 58 ? 10.840 8.857 11.457 1.00 21.72 37 GLU B CA 1
ATOM 1273 C C . GLU B 1 58 ? 11.346 7.462 11.255 1.00 22.22 37 GLU B C 1
ATOM 1274 O O . GLU B 1 58 ? 12.036 6.932 12.135 1.00 21.04 37 GLU B O 1
ATOM 1280 N N . PRO B 1 59 ? 11.050 6.847 10.096 1.00 23.14 38 PRO B N 1
ATOM 1281 C CA . PRO B 1 59 ? 11.611 5.528 9.937 1.00 22.98 38 PRO B CA 1
ATOM 1282 C C . PRO B 1 59 ? 13.138 5.563 9.926 1.00 21.81 38 PRO B C 1
ATOM 1283 O O . PRO B 1 59 ? 13.739 6.525 9.455 1.00 21.25 38 PRO B O 1
ATOM 1287 N N . PRO B 1 60 ? 13.767 4.517 10.446 1.00 21.10 39 PRO B N 1
ATOM 1288 C CA . PRO B 1 60 ? 15.198 4.443 10.390 1.00 20.64 39 PRO B CA 1
ATOM 1289 C C . PRO B 1 60 ? 15.664 4.430 8.922 1.00 19.99 39 PRO B C 1
ATOM 1290 O O . PRO B 1 60 ? 14.949 3.930 8.049 1.00 19.11 39 PRO B O 1
ATOM 1294 N N . PHE B 1 61 ? 16.831 5.018 8.691 1.00 19.67 40 PHE B N 1
ATOM 1295 C CA . PHE B 1 61 ? 17.474 5.110 7.387 1.00 20.02 40 PHE B CA 1
ATOM 1296 C C . PHE B 1 61 ? 16.745 6.012 6.406 1.00 21.11 40 PHE B C 1
ATOM 1297 O O . PHE B 1 61 ? 16.965 5.947 5.167 1.00 22.59 40 PHE B O 1
ATOM 1305 N N . THR B 1 62 ? 15.862 6.855 6.929 1.00 20.64 41 THR B N 1
ATOM 1306 C CA . THR B 1 62 ? 15.210 7.862 6.055 1.00 20.66 41 THR B CA 1
ATOM 1307 C C . THR B 1 62 ? 15.542 9.313 6.391 1.00 22.19 41 THR B C 1
ATOM 1308 O O . THR B 1 62 ? 15.291 10.197 5.561 1.00 23.35 41 THR B O 1
ATOM 1312 N N . GLY B 1 63 ? 16.107 9.576 7.575 1.00 21.53 42 GLY B N 1
ATOM 1313 C CA . GLY B 1 63 ? 16.364 10.935 8.027 1.00 22.63 42 GLY B CA 1
ATOM 1314 C C . GLY B 1 63 ? 17.531 11.600 7.322 1.00 22.40 42 GLY B C 1
ATOM 1315 O O . GLY B 1 63 ? 18.537 10.970 7.018 1.00 23.22 42 GLY B O 1
ATOM 1316 N N . GLU B 1 64 ? 17.397 12.893 7.140 1.00 23.36 43 GLU B N 1
ATOM 1317 C CA . GLU B 1 64 ? 18.369 13.722 6.433 1.00 24.51 43 GLU B CA 1
ATOM 1318 C C . GLU B 1 64 ? 19.727 13.713 7.135 1.00 24.31 43 GLU B C 1
ATOM 1319 O O . GLU B 1 64 ? 20.787 13.762 6.486 1.00 25.55 43 GLU B O 1
ATOM 1325 N N . TYR B 1 65 ? 19.735 13.646 8.456 1.00 22.02 44 TYR B N 1
ATOM 1326 C CA . TYR B 1 65 ? 21.001 13.934 9.204 1.00 21.61 44 TYR B CA 1
ATOM 1327 C C . TYR B 1 65 ? 21.666 12.661 9.778 1.00 21.93 44 TYR B C 1
ATOM 1328 O O . TYR B 1 65 ? 22.670 12.725 10.505 1.00 22.45 44 TYR B O 1
ATOM 1337 N N . THR B 1 66 ? 21.110 11.509 9.439 1.00 21.73 45 THR B N 1
ATOM 1338 C CA . THR B 1 66 ? 21.570 10.251 10.024 1.00 22.10 45 THR B CA 1
ATOM 1339 C C . THR B 1 66 ? 23.067 10.051 9.876 1.00 23.41 45 THR B C 1
ATOM 1340 O O . THR B 1 66 ? 23.753 9.708 10.832 1.00 24.05 45 THR B O 1
ATOM 1344 N N . ASP B 1 67 ? 23.539 10.285 8.669 1.00 25.06 46 ASP B N 1
ATOM 1345 C CA . ASP B 1 67 ? 24.944 10.067 8.353 1.00 26.59 46 ASP B CA 1
ATOM 1346 C C . ASP B 1 67 ? 25.818 11.346 8.329 1.00 26.59 46 ASP B C 1
ATOM 1347 O O . ASP B 1 67 ? 27.041 11.261 8.118 1.00 27.15 46 ASP B O 1
ATOM 1352 N N . THR B 1 68 ? 25.211 12.496 8.618 1.00 25.03 47 THR B N 1
ATOM 1353 C CA . THR B 1 68 ? 25.876 13.797 8.522 1.00 24.77 47 THR B CA 1
ATOM 1354 C C . THR B 1 68 ? 27.091 13.876 9.436 1.00 25.17 47 THR B C 1
ATOM 1355 O O . THR B 1 68 ? 27.018 13.543 10.643 1.00 23.92 47 THR B O 1
ATOM 1359 N N . GLU B 1 69 ? 28.212 14.298 8.860 1.00 25.98 48 GLU B N 1
ATOM 1360 C CA . GLU B 1 69 ? 29.451 14.449 9.612 1.00 27.84 48 GLU B CA 1
ATOM 1361 C C . GLU B 1 69 ? 29.961 15.878 9.676 1.00 28.00 48 GLU B C 1
ATOM 1362 O O . GLU B 1 69 ? 31.012 16.126 10.265 1.00 28.28 48 GLU B O 1
ATOM 1368 N N . ASP B 1 70 ? 29.261 16.800 9.009 1.00 27.68 49 ASP B N 1
ATOM 1369 C CA . ASP B 1 70 ? 29.700 18.215 8.887 1.00 28.02 49 ASP B CA 1
ATOM 1370 C C . ASP B 1 70 ? 29.794 18.904 10.232 1.00 27.24 49 ASP B C 1
ATOM 1371 O O . ASP B 1 70 ? 29.027 18.630 11.143 1.00 25.73 49 ASP B O 1
ATOM 1376 N N . ALA B 1 71 ? 30.753 19.818 10.383 1.00 26.54 50 ALA B N 1
ATOM 1377 C CA . ALA B 1 71 ? 30.892 20.524 11.648 1.00 25.37 50 ALA B CA 1
ATOM 1378 C C . ALA B 1 71 ? 29.765 21.519 11.801 1.00 25.40 50 ALA B C 1
ATOM 1379 O O . ALA B 1 71 ? 29.407 22.237 10.866 1.00 26.06 50 ALA B O 1
ATOM 1381 N N . GLY B 1 72 ? 29.220 21.603 13.002 1.00 24.47 51 GLY B N 1
ATOM 1382 C CA . GLY B 1 72 ? 28.112 22.497 13.214 1.00 24.20 51 GLY B CA 1
ATOM 1383 C C . GLY B 1 72 ? 27.285 22.155 14.419 1.00 24.00 51 GLY B C 1
ATOM 1384 O O . GLY B 1 72 ? 27.699 21.351 15.258 1.00 23.64 51 GLY B O 1
ATOM 1385 N N . ILE B 1 73 ? 26.085 22.744 14.468 1.00 23.33 52 ILE B N 1
ATOM 1386 C CA . ILE B 1 73 ? 25.205 22.652 15.633 1.00 22.25 52 ILE B CA 1
ATOM 1387 C C . ILE B 1 73 ? 23.829 22.215 15.190 1.00 22.10 52 ILE B C 1
ATOM 1388 O O . ILE B 1 73 ? 23.345 22.696 14.199 1.00 23.00 52 ILE B O 1
ATOM 1393 N N . TYR B 1 74 ? 23.229 21.293 15.928 1.00 20.84 53 TYR B N 1
ATOM 1394 C CA . TYR B 1 74 ? 21.875 20.815 15.610 1.00 20.50 53 TYR B CA 1
ATOM 1395 C C . TYR B 1 74 ? 20.960 21.526 16.597 1.00 19.51 53 TYR B C 1
ATOM 1396 O O . TYR B 1 74 ? 21.110 21.423 17.830 1.00 21.01 53 TYR B O 1
ATOM 1405 N N . HIS B 1 75 ? 20.028 22.286 16.037 1.00 20.17 54 HIS B N 1
ATOM 1406 C CA . HIS B 1 75 ? 19.055 23.042 16.759 1.00 19.68 54 HIS B CA 1
ATOM 1407 C C . HIS B 1 75 ? 17.675 22.366 16.757 1.00 19.11 54 HIS B C 1
ATOM 1408 O O . HIS B 1 75 ? 17.315 21.676 15.791 1.00 20.27 54 HIS B O 1
ATOM 1415 N N . CYS B 1 76 ? 16.901 22.635 17.791 1.00 19.46 55 CYS B N 1
ATOM 1416 C CA . CYS B 1 76 ? 15.480 22.263 17.822 1.00 18.88 55 CYS B CA 1
ATOM 1417 C C . CYS B 1 76 ? 14.765 22.893 16.642 1.00 20.14 55 CYS B C 1
ATOM 1418 O O . CYS B 1 76 ? 14.917 24.086 16.412 1.00 21.15 55 CYS B O 1
ATOM 1421 N N . VAL B 1 77 ? 14.009 22.107 15.895 1.00 21.50 56 VAL B N 1
ATOM 1422 C CA . VAL B 1 77 ? 13.353 22.589 14.685 1.00 21.22 56 VAL B CA 1
ATOM 1423 C C . VAL B 1 77 ? 12.213 23.506 15.077 1.00 22.45 56 VAL B C 1
ATOM 1424 O O . VAL B 1 77 ? 11.761 24.355 14.271 1.00 23.81 56 VAL B O 1
ATOM 1428 N N . VAL B 1 78 ? 11.755 23.364 16.308 1.00 22.01 57 VAL B N 1
ATOM 1429 C CA . VAL B 1 78 ? 10.570 24.130 16.744 1.00 22.77 57 VAL B CA 1
ATOM 1430 C C . VAL B 1 78 ? 10.998 25.518 17.236 1.00 24.60 57 VAL B C 1
ATOM 1431 O O . VAL B 1 78 ? 10.516 26.539 16.722 1.00 26.25 57 VAL B O 1
ATOM 1435 N N . CYS B 1 79 ? 11.934 25.555 18.189 1.00 24.38 58 CYS B N 1
ATOM 1436 C CA . CYS B 1 79 ? 12.261 26.800 18.904 1.00 24.24 58 CYS B CA 1
ATOM 1437 C C . CYS B 1 79 ? 13.648 27.364 18.603 1.00 25.19 58 CYS B C 1
ATOM 1438 O O . CYS B 1 79 ? 13.959 28.504 19.001 1.00 25.34 58 CYS B O 1
ATOM 1441 N N . GLY B 1 80 ? 14.497 26.589 17.925 1.00 24.00 59 GLY B N 1
ATOM 1442 C CA . GLY B 1 80 ? 15.821 27.010 17.530 1.00 23.75 59 GLY B CA 1
ATOM 1443 C C . GLY B 1 80 ? 16.890 26.806 18.591 1.00 23.89 59 GLY B C 1
ATOM 1444 O O . GLY B 1 80 ? 18.041 27.134 18.368 1.00 24.50 59 GLY B O 1
ATOM 1445 N N . THR B 1 81 ? 16.517 26.297 19.761 1.00 24.15 60 THR B N 1
ATOM 1446 C CA . THR B 1 81 ? 17.541 26.095 20.813 1.00 24.57 60 THR B CA 1
ATOM 1447 C C . THR B 1 81 ? 18.638 25.165 20.323 1.00 23.93 60 THR B C 1
ATOM 1448 O O . THR B 1 81 ? 18.345 24.164 19.674 1.00 23.60 60 THR B O 1
ATOM 1452 N N . ALA B 1 82 ? 19.893 25.484 20.644 1.00 23.80 61 ALA B N 1
ATOM 1453 C CA . ALA B 1 82 ? 20.999 24.609 20.307 1.00 23.34 61 ALA B CA 1
ATOM 1454 C C . ALA B 1 82 ? 20.916 23.385 21.204 1.00 23.49 61 ALA B C 1
ATOM 1455 O O . ALA B 1 82 ? 20.876 23.523 22.412 1.00 24.58 61 ALA B O 1
ATOM 1457 N N . LEU B 1 83 ? 20.920 22.190 20.607 1.00 22.93 62 LEU B N 1
ATOM 1458 C CA . LEU B 1 83 ? 20.730 20.936 21.369 1.00 21.95 62 LEU B CA 1
ATOM 1459 C C . LEU B 1 83 ? 21.922 19.994 21.380 1.00 22.22 62 LEU B C 1
ATOM 1460 O O . LEU B 1 83 ? 22.311 19.451 22.444 1.00 23.07 62 LEU B O 1
ATOM 1465 N N . PHE B 1 84 ? 22.484 19.783 20.197 1.00 21.92 63 PHE B N 1
ATOM 1466 C CA . PHE B 1 84 ? 23.589 18.850 20.016 1.00 22.98 63 PHE B CA 1
ATOM 1467 C C . PHE B 1 84 ? 24.638 19.452 19.092 1.00 24.22 63 PHE B C 1
ATOM 1468 O O . PHE B 1 84 ? 24.297 20.151 18.131 1.00 23.92 63 PHE B O 1
ATOM 1476 N N . GLU B 1 85 ? 25.900 19.116 19.370 1.00 24.44 64 GLU B N 1
ATOM 1477 C CA . GLU B 1 85 ? 27.069 19.525 18.580 1.00 25.82 64 GLU B CA 1
ATOM 1478 C C . GLU B 1 85 ? 27.549 18.363 17.741 1.00 24.27 64 GLU B C 1
ATOM 1479 O O . GLU B 1 85 ? 27.472 17.196 18.156 1.00 24.60 64 GLU B O 1
ATOM 1485 N N . SER B 1 86 ? 28.083 18.692 16.579 1.00 23.76 65 SER B N 1
ATOM 1486 C CA . SER B 1 86 ? 28.635 17.720 15.664 1.00 24.56 65 SER B CA 1
ATOM 1487 C C . SER B 1 86 ? 29.697 16.879 16.352 1.00 25.26 65 SER B C 1
ATOM 1488 O O . SER B 1 86 ? 29.891 15.724 16.015 1.00 25.59 65 SER B O 1
ATOM 1491 N N . GLY B 1 87 ? 30.403 17.478 17.303 1.00 26.22 66 GLY B N 1
ATOM 1492 C CA . GLY B 1 87 ? 31.492 16.782 18.009 1.00 26.38 66 GLY B CA 1
ATOM 1493 C C . GLY B 1 87 ? 31.040 15.648 18.905 1.00 27.10 66 GLY B C 1
ATOM 1494 O O . GLY B 1 87 ? 31.858 14.777 19.298 1.00 29.19 66 GLY B O 1
ATOM 1495 N N . ALA B 1 88 ? 29.736 15.636 19.237 1.00 25.27 67 ALA B N 1
ATOM 1496 C CA . ALA B 1 88 ? 29.141 14.614 20.094 1.00 24.89 67 ALA B CA 1
ATOM 1497 C C . ALA B 1 88 ? 28.339 13.592 19.261 1.00 23.59 67 ALA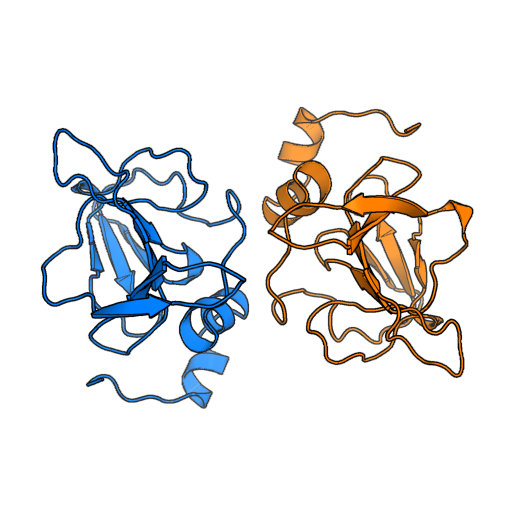 B C 1
ATOM 1498 O O . ALA B 1 88 ? 27.796 12.648 19.811 1.00 22.85 67 ALA B O 1
ATOM 1500 N N . LYS B 1 89 ? 28.336 13.792 17.936 1.00 22.48 68 LYS B N 1
ATOM 1501 C CA . LYS B 1 89 ? 27.625 12.918 17.005 1.00 23.48 68 LYS B CA 1
ATOM 1502 C C . LYS B 1 89 ? 28.535 11.779 16.688 1.00 24.25 68 LYS B C 1
ATOM 1503 O O . LYS B 1 89 ? 29.718 11.977 16.568 1.00 25.32 68 LYS B O 1
ATOM 1509 N N . TYR B 1 90 ? 27.997 10.577 16.592 1.00 24.88 69 TYR B N 1
ATOM 1510 C CA . TYR B 1 90 ? 28.819 9.418 16.221 1.00 25.58 69 TYR B CA 1
ATOM 1511 C C . TYR B 1 90 ? 28.025 8.443 15.366 1.00 27.37 69 TYR B C 1
ATOM 1512 O O . TYR B 1 90 ? 26.794 8.479 15.272 1.00 25.49 69 TYR B O 1
ATOM 1521 N N . HIS B 1 91 ? 28.738 7.550 14.702 1.00 28.10 70 HIS B N 1
ATOM 1522 C CA . HIS B 1 91 ? 28.067 6.630 13.806 1.00 29.20 70 HIS B CA 1
ATOM 1523 C C . HIS B 1 91 ? 27.639 5.413 14.600 1.00 29.67 70 HIS B C 1
ATOM 1524 O O . HIS B 1 91 ? 28.432 4.506 14.830 1.00 31.97 70 HIS B O 1
ATOM 1531 N N . SER B 1 92 ? 26.384 5.377 15.049 1.00 27.27 71 SER B N 1
ATOM 1532 C CA . SER B 1 92 ? 25.876 4.248 15.813 1.00 26.88 71 SER B CA 1
ATOM 1533 C C . SER B 1 92 ? 25.432 3.097 14.928 1.00 26.73 71 SER B C 1
ATOM 1534 O O . SER B 1 92 ? 25.374 1.947 15.369 1.00 28.46 71 SER B O 1
ATOM 1537 N N . GLY B 1 93 ? 25.035 3.418 13.706 1.00 25.58 72 GLY B N 1
ATOM 1538 C CA . GLY B 1 93 ? 24.502 2.428 12.789 1.00 25.83 72 GLY B CA 1
ATOM 1539 C C . GLY B 1 93 ? 23.031 2.089 12.989 1.00 25.36 72 GLY B C 1
ATOM 1540 O O . GLY B 1 93 ? 22.501 1.227 12.294 1.00 25.37 72 GLY B O 1
ATOM 1541 N N . CYS B 1 94 ? 22.386 2.756 13.956 1.00 25.01 73 CYS B N 1
ATOM 1542 C CA . CYS B 1 94 ? 21.007 2.449 14.334 1.00 25.23 73 CYS B CA 1
ATOM 1543 C C . CYS B 1 94 ? 19.959 2.977 13.400 1.00 25.18 73 CYS B C 1
ATOM 1544 O O . CYS B 1 94 ? 18.804 2.563 13.471 1.00 27.02 73 CYS B O 1
ATOM 1547 N N . GLY B 1 95 ? 20.334 3.917 12.559 1.00 23.90 74 GLY B N 1
ATOM 1548 C CA . GLY B 1 95 ? 19.378 4.422 11.553 1.00 23.75 74 GLY B CA 1
ATOM 1549 C C . GLY B 1 95 ? 18.827 5.802 11.796 1.00 22.60 74 GLY B C 1
ATOM 1550 O O . GLY B 1 95 ? 18.006 6.310 10.992 1.00 21.30 74 GLY B O 1
ATOM 1551 N N . TRP B 1 96 ? 19.234 6.414 12.907 1.00 20.85 75 TRP B N 1
ATOM 1552 C CA . TRP B 1 96 ? 18.894 7.827 13.196 1.00 19.83 75 TRP B CA 1
ATOM 1553 C C . TRP B 1 96 ? 20.162 8.537 13.656 1.00 20.40 75 TRP B C 1
ATOM 1554 O O . TRP B 1 96 ? 21.093 7.880 14.151 1.00 20.24 75 TRP B O 1
ATOM 1565 N N . PRO B 1 97 ? 20.187 9.870 13.552 1.00 19.58 76 PRO B N 1
ATOM 1566 C CA . PRO B 1 97 ? 21.243 10.677 14.178 1.00 19.96 76 PRO B CA 1
ATOM 1567 C C . PRO B 1 97 ? 21.454 10.241 15.606 1.00 21.07 76 PRO B C 1
ATOM 1568 O O . PRO B 1 97 ? 20.480 10.054 16.342 1.00 20.17 76 PRO B O 1
ATOM 1572 N N . SER B 1 98 ? 22.704 9.992 15.985 1.00 20.79 77 SER B N 1
ATOM 1573 C CA A SER B 1 98 ? 22.992 9.583 17.351 0.50 20.78 77 SER B CA 1
ATOM 1574 C CA B SER B 1 98 ? 23.039 9.544 17.343 0.50 21.27 77 SER B CA 1
ATOM 1575 C C . SER B 1 98 ? 24.156 10.381 17.931 1.00 20.93 77 SER B C 1
ATOM 1576 O O . SER B 1 98 ? 25.171 10.621 17.252 1.00 21.52 77 SER B O 1
ATOM 1581 N N . TYR B 1 99 ? 23.949 10.821 19.169 1.00 20.48 78 TYR B N 1
ATOM 1582 C CA . TYR B 1 99 ? 24.909 11.659 19.896 1.00 19.71 78 TYR B CA 1
ATOM 1583 C C . TYR B 1 99 ? 25.185 11.019 21.253 1.00 22.04 78 TYR B C 1
ATOM 1584 O O . TYR B 1 99 ? 24.286 10.389 21.807 1.00 21.75 78 TYR B O 1
ATOM 1593 N N . PHE B 1 100 ? 26.372 11.239 21.814 1.00 23.15 79 PHE B N 1
ATOM 1594 C CA . PHE B 1 100 ? 26.657 10.650 23.125 1.00 24.31 79 PHE B CA 1
ATOM 1595 C C . PHE B 1 100 ? 26.420 11.591 24.285 1.00 25.07 79 PHE B C 1
ATOM 1596 O O . PHE B 1 100 ? 26.466 11.190 25.432 1.00 25.71 79 PHE B O 1
ATOM 1604 N N . LYS B 1 101 ? 26.111 12.845 23.979 1.00 25.53 80 LYS B N 1
ATOM 1605 C CA . LYS B 1 101 ? 25.714 13.829 24.986 1.00 24.80 80 LYS B CA 1
ATOM 1606 C C . LYS B 1 101 ? 25.112 15.032 24.280 1.00 24.19 80 LYS B C 1
ATOM 1607 O O . LYS B 1 101 ? 25.432 15.290 23.123 1.00 23.33 80 LYS B O 1
ATOM 1613 N N . PRO B 1 102 ? 24.227 15.752 24.966 1.00 24.40 81 PRO B N 1
ATOM 1614 C CA . PRO B 1 102 ? 23.721 17.011 24.441 1.00 25.28 81 PRO B CA 1
ATOM 1615 C C . PRO B 1 102 ? 24.727 18.140 24.745 1.00 26.82 81 PRO B C 1
ATOM 1616 O O . PRO B 1 102 ? 25.759 17.912 25.398 1.00 27.07 81 PRO B O 1
ATOM 1620 N N . ILE B 1 103 ? 24.432 19.349 24.275 1.00 28.25 82 ILE B N 1
ATOM 1621 C CA . ILE B 1 103 ? 25.353 20.473 24.464 1.00 31.04 82 ILE B CA 1
ATOM 1622 C C . ILE B 1 103 ? 25.625 20.731 25.944 1.00 32.57 82 ILE B C 1
ATOM 1623 O O . ILE B 1 103 ? 26.774 20.957 26.399 1.00 33.54 82 ILE B O 1
ATOM 1628 N N . ASP B 1 104 ? 24.554 20.705 26.691 1.00 33.80 83 ASP B N 1
ATOM 1629 C CA . ASP B 1 104 ? 24.639 20.638 28.139 1.00 36.25 83 ASP B CA 1
ATOM 1630 C C . ASP B 1 104 ? 23.413 19.945 28.678 1.00 36.10 83 ASP B C 1
ATOM 1631 O O . ASP B 1 104 ? 22.467 19.713 27.963 1.00 35.52 83 ASP B O 1
ATOM 1636 N N . GLY B 1 105 ? 23.427 19.601 29.952 1.00 37.45 84 GLY B N 1
ATOM 1637 C CA . GLY B 1 105 ? 22.313 18.852 30.523 1.00 37.70 84 GLY B CA 1
ATOM 1638 C C . GLY B 1 105 ? 21.022 19.656 30.574 1.00 37.76 84 GLY B C 1
ATOM 1639 O O . GLY B 1 105 ? 19.911 19.087 30.633 1.00 39.40 84 GLY B O 1
ATOM 1640 N N . GLU B 1 106 ? 21.162 20.973 30.532 1.00 36.57 85 GLU B N 1
ATOM 1641 C CA . GLU B 1 106 ? 20.003 21.861 30.692 1.00 36.10 85 GLU B CA 1
ATOM 1642 C C . GLU B 1 106 ? 19.078 21.913 29.483 1.00 33.90 85 GLU B C 1
ATOM 1643 O O . GLU B 1 106 ? 17.921 22.305 29.604 1.00 35.41 85 GLU B O 1
ATOM 1649 N N . VAL B 1 107 ? 19.585 21.516 28.322 1.00 31.29 86 VAL B N 1
ATOM 1650 C CA . VAL B 1 107 ? 18.826 21.723 27.067 1.00 30.15 86 VAL B CA 1
ATOM 1651 C C . VAL B 1 107 ? 17.840 20.604 26.770 1.00 28.65 86 VAL B C 1
ATOM 1652 O O . VAL B 1 107 ? 16.947 20.767 25.929 1.00 28.03 86 VAL B O 1
ATOM 1656 N N . ILE B 1 108 ? 17.993 19.479 27.468 1.00 28.57 87 ILE B N 1
ATOM 1657 C CA . ILE B 1 108 ? 17.128 18.302 27.278 1.00 29.62 87 ILE B CA 1
ATOM 1658 C C . ILE B 1 108 ? 16.335 17.970 28.530 1.00 29.24 87 ILE B C 1
ATOM 1659 O O . ILE B 1 108 ? 16.828 18.113 29.654 1.00 30.51 87 ILE B O 1
ATOM 1664 N N . ASP B 1 109 ? 15.105 17.527 28.326 1.00 28.33 88 ASP B N 1
ATOM 1665 C CA . ASP B 1 109 ? 14.242 17.002 29.362 1.00 28.69 88 ASP B CA 1
ATOM 1666 C C . ASP B 1 109 ? 14.094 15.515 29.072 1.00 28.92 88 ASP B C 1
ATOM 1667 O O . ASP B 1 109 ? 13.995 15.139 27.922 1.00 28.08 88 ASP B O 1
ATOM 1672 N N . GLU B 1 110 ? 14.100 14.672 30.101 1.00 28.26 89 GLU B N 1
ATOM 1673 C CA . GLU B 1 110 ? 13.842 13.249 29.889 1.00 28.40 89 GLU B CA 1
ATOM 1674 C C . GLU B 1 110 ? 12.570 12.825 30.618 1.00 28.39 89 GLU B C 1
ATOM 1675 O O . GLU B 1 110 ? 12.217 13.361 31.681 1.00 27.56 89 GLU B O 1
ATOM 1681 N N . LYS B 1 111 ? 11.872 11.873 30.017 1.00 27.57 90 LYS B N 1
ATOM 1682 C CA . LYS B 1 111 ? 10.602 11.418 30.518 1.00 27.75 90 LYS B CA 1
ATOM 1683 C C . LYS B 1 111 ? 10.469 9.935 30.177 1.00 26.29 90 LYS B C 1
ATOM 1684 O O . 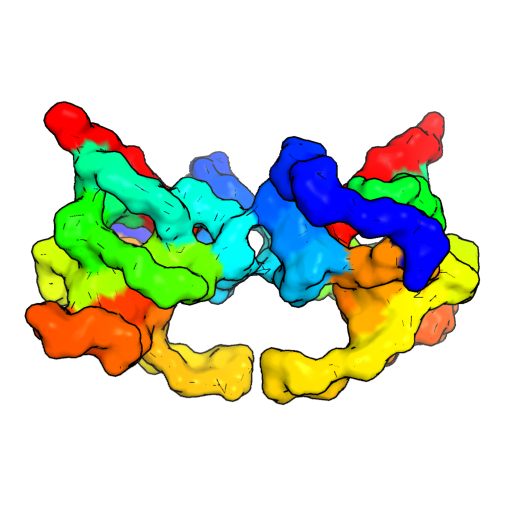LYS B 1 111 ? 10.800 9.511 29.070 1.00 25.04 90 LYS B O 1
ATOM 1690 N N . MET B 1 112 ? 9.989 9.130 31.124 1.00 25.91 91 MET B N 1
ATOM 1691 C CA . MET B 1 112 ? 9.763 7.725 30.819 1.00 24.90 91 MET B CA 1
ATOM 1692 C C . MET B 1 112 ? 8.678 7.683 29.780 1.00 24.59 91 MET B C 1
ATOM 1693 O O . MET B 1 112 ? 7.758 8.507 29.775 1.00 25.96 91 MET B O 1
ATOM 1698 N N . ASP B 1 113 ? 8.788 6.701 28.893 1.00 23.64 92 ASP B N 1
ATOM 1699 C CA . ASP B 1 113 ? 7.860 6.490 27.796 1.00 24.39 92 ASP B CA 1
ATOM 1700 C C . ASP B 1 113 ? 7.419 5.044 27.783 1.00 24.68 92 ASP B C 1
ATOM 1701 O O . ASP B 1 113 ? 8.256 4.151 27.653 1.00 24.79 92 ASP B O 1
ATOM 1706 N N . TYR B 1 114 ? 6.119 4.833 27.947 1.00 25.46 93 TYR B N 1
ATOM 1707 C CA . TYR B 1 114 ? 5.536 3.478 28.082 1.00 26.03 93 TYR B CA 1
ATOM 1708 C C . TYR B 1 114 ? 4.771 3.044 26.830 1.00 27.73 93 TYR B C 1
ATOM 1709 O O . TYR B 1 114 ? 4.057 2.021 26.812 1.00 28.64 93 TYR B O 1
ATOM 1718 N N . THR B 1 115 ? 4.926 3.834 25.777 1.00 27.62 94 THR B N 1
ATOM 1719 C CA . THR B 1 115 ? 4.202 3.592 24.534 1.00 28.30 94 THR B CA 1
ATOM 1720 C C . THR B 1 115 ? 4.823 2.445 23.727 1.00 28.70 94 THR B C 1
ATOM 1721 O O . THR B 1 115 ? 5.934 1.976 23.982 1.00 27.03 94 THR B O 1
ATOM 1725 N N . HIS B 1 116 ? 4.020 1.960 22.793 1.00 29.91 95 HIS B N 1
ATOM 1726 C CA . HIS B 1 116 ? 4.468 1.003 21.781 1.00 31.15 95 HIS B CA 1
ATOM 1727 C C . HIS B 1 116 ? 5.024 -0.261 22.384 1.00 31.42 95 HIS B C 1
ATOM 1728 O O . HIS B 1 116 ? 5.922 -0.906 21.819 1.00 32.88 95 HIS B O 1
ATOM 1735 N N . GLY B 1 117 ? 4.482 -0.605 23.541 1.00 31.45 96 GLY B N 1
ATOM 1736 C CA . GLY B 1 117 ? 4.755 -1.881 24.182 1.00 32.02 96 GLY B CA 1
ATOM 1737 C C . GLY B 1 117 ? 6.156 -2.000 24.696 1.00 31.59 96 GLY B C 1
ATOM 1738 O O . GLY B 1 117 ? 6.671 -3.094 24.853 1.00 32.85 96 GLY B O 1
ATOM 1739 N N . MET B 1 118 ? 6.768 -0.858 24.952 1.00 30.74 97 MET B N 1
ATOM 1740 C CA . MET B 1 118 ? 8.140 -0.780 25.457 1.00 30.23 97 MET B CA 1
ATOM 1741 C C . MET B 1 118 ? 8.231 0.205 26.625 1.00 28.71 97 MET B C 1
ATOM 1742 O O . MET B 1 118 ? 7.351 1.043 26.807 1.00 27.61 97 MET B O 1
ATOM 1747 N N . THR B 1 119 ? 9.288 0.055 27.425 1.00 27.81 98 THR B N 1
ATOM 1748 C CA . THR B 1 119 ? 9.676 1.044 28.411 1.00 26.66 98 THR B CA 1
ATOM 1749 C C . THR B 1 119 ? 10.993 1.637 27.967 1.00 26.02 98 THR B C 1
ATOM 1750 O O . THR B 1 119 ? 11.991 0.953 27.861 1.00 25.57 98 THR B O 1
ATOM 1754 N N . ARG B 1 120 ? 10.960 2.939 27.675 1.00 25.74 99 ARG B N 1
ATOM 1755 C CA . ARG B 1 120 ? 12.104 3.687 27.199 1.00 25.32 99 ARG B CA 1
ATOM 1756 C C . ARG B 1 120 ? 12.161 5.035 27.861 1.00 24.81 99 ARG B C 1
ATOM 1757 O O . ARG B 1 120 ? 11.226 5.442 28.529 1.00 25.70 99 ARG B O 1
ATOM 1765 N N . VAL B 1 121 ? 13.239 5.769 27.606 1.00 23.85 100 VAL B N 1
ATOM 1766 C CA . VAL B 1 121 ? 13.414 7.148 28.128 1.00 22.38 100 VAL B CA 1
ATOM 1767 C C . VAL B 1 121 ? 13.327 8.109 26.955 1.00 22.29 100 VAL B C 1
ATOM 1768 O O . VAL B 1 121 ? 14.183 8.104 26.060 1.00 22.41 100 VAL B O 1
ATOM 1772 N N . GLU B 1 122 ? 12.219 8.817 26.904 1.00 22.13 101 GLU B N 1
ATOM 1773 C CA . GLU B 1 122 ? 12.032 9.875 25.896 1.00 22.09 101 GLU B CA 1
ATOM 1774 C C . GLU B 1 122 ? 12.984 11.051 26.174 1.00 22.36 101 GLU B C 1
ATOM 1775 O O . GLU B 1 122 ? 13.254 11.398 27.332 1.00 22.66 101 GLU B O 1
ATOM 1781 N N . VAL B 1 123 ? 13.424 11.704 25.099 1.00 22.27 102 VAL B N 1
ATOM 1782 C CA . VAL B 1 123 ? 14.216 12.935 25.181 1.00 23.48 102 VAL B CA 1
ATOM 1783 C C . VAL B 1 123 ? 13.398 14.021 24.485 1.00 23.60 102 VAL B C 1
ATOM 1784 O O . VAL B 1 123 ? 12.905 13.825 23.364 1.00 21.02 102 VAL B O 1
ATOM 1788 N N . ARG B 1 124 ? 13.230 15.143 25.196 1.00 22.41 103 ARG B N 1
ATOM 1789 C CA . ARG B 1 124 ? 12.533 16.321 24.694 1.00 22.79 103 ARG B CA 1
ATOM 1790 C C . ARG B 1 124 ? 13.401 17.590 24.795 1.00 22.06 103 ARG B C 1
ATOM 1791 O O . ARG B 1 124 ? 14.370 17.658 25.549 1.00 22.67 103 ARG B O 1
ATOM 1799 N N . CYS B 1 125 ? 13.037 18.587 24.000 1.00 21.67 104 CYS B N 1
ATOM 1800 C CA . CYS B 1 125 ? 13.616 19.927 24.112 1.00 21.87 104 CYS B CA 1
ATOM 1801 C C . CYS B 1 125 ? 13.092 20.564 25.388 1.00 23.29 104 CYS B C 1
ATOM 1802 O O . CYS B 1 125 ? 11.880 20.657 25.602 1.00 23.57 104 CYS B O 1
ATOM 1805 N N . ASN B 1 126 ? 14.024 20.975 26.231 1.00 24.69 105 ASN B N 1
ATOM 1806 C CA . ASN B 1 126 ? 13.683 21.568 27.520 1.00 26.33 105 ASN B CA 1
ATOM 1807 C C . ASN B 1 126 ? 13.090 22.962 27.351 1.00 26.85 105 ASN B C 1
ATOM 1808 O O . ASN B 1 126 ? 12.327 23.423 28.225 1.00 28.21 105 ASN B O 1
ATOM 1813 N N . GLN B 1 127 ? 13.378 23.620 26.237 1.00 27.07 106 GLN B N 1
ATOM 1814 C CA . GLN B 1 127 ? 12.843 24.971 26.044 1.00 28.98 106 GLN B CA 1
ATOM 1815 C C . GLN B 1 127 ? 11.417 25.010 25.550 1.00 28.15 106 GLN B C 1
ATOM 1816 O O . GLN B 1 127 ? 10.629 25.866 25.990 1.00 28.70 106 GLN B O 1
ATOM 1822 N N . CYS B 1 128 ? 11.037 24.081 24.661 1.00 25.55 107 CYS B N 1
ATOM 1823 C CA . CYS B 1 128 ? 9.693 24.118 24.092 1.00 23.90 107 CYS B CA 1
ATOM 1824 C C . CYS B 1 128 ? 8.889 22.836 24.254 1.00 24.44 107 CYS B C 1
ATOM 1825 O O . CYS B 1 128 ? 7.692 22.829 23.994 1.00 24.80 107 CYS B O 1
ATOM 1828 N N . GLY B 1 129 ? 9.538 21.761 24.704 1.00 22.37 108 GLY B N 1
ATOM 1829 C CA . GLY B 1 129 ? 8.866 20.495 24.966 1.00 24.19 108 GLY B CA 1
ATOM 1830 C C . GLY B 1 129 ? 8.839 19.536 23.771 1.00 23.57 108 GLY B C 1
ATOM 1831 O O . GLY B 1 129 ? 8.302 18.430 23.885 1.00 23.27 108 GLY B O 1
ATOM 1832 N N . ALA B 1 130 ? 9.388 19.986 22.644 1.00 22.84 109 ALA B N 1
ATOM 1833 C CA . ALA B 1 130 ? 9.397 19.139 21.413 1.00 21.92 109 ALA B CA 1
ATOM 1834 C C . ALA B 1 130 ? 9.873 17.744 21.723 1.00 21.58 109 ALA B C 1
ATOM 1835 O O . ALA B 1 130 ? 10.937 17.581 22.332 1.00 20.89 109 ALA B O 1
ATOM 1837 N N . HIS B 1 131 ? 9.151 16.750 21.196 1.00 20.12 110 HIS B N 1
ATOM 1838 C CA . HIS B 1 131 ? 9.659 15.372 21.178 1.00 20.19 110 HIS B CA 1
ATOM 1839 C C . HIS B 1 131 ? 10.875 15.314 20.255 1.00 20.89 110 HIS B C 1
ATOM 1840 O O . HIS B 1 131 ? 10.776 15.715 19.077 1.00 19.88 110 HIS B O 1
ATOM 1847 N N . LEU B 1 132 ? 12.006 14.785 20.764 1.00 19.63 111 LEU B N 1
ATOM 1848 C CA . LEU B 1 132 ? 13.220 14.663 19.935 1.00 19.11 111 LEU B CA 1
ATOM 1849 C C . LEU B 1 132 ? 13.523 13.214 19.581 1.00 18.63 111 LEU B C 1
ATOM 1850 O O . LEU B 1 132 ? 13.864 12.882 18.463 1.00 19.00 111 LEU B O 1
ATOM 1855 N N . GLY B 1 133 ? 13.414 12.336 20.553 1.00 17.59 112 GLY B N 1
ATOM 1856 C CA . GLY B 1 133 ? 13.734 10.921 20.332 1.00 17.88 112 GLY B CA 1
ATOM 1857 C C . GLY B 1 133 ? 13.780 10.216 21.676 1.00 20.51 112 GLY B C 1
ATOM 1858 O O . GLY B 1 133 ? 12.951 10.494 22.527 1.00 19.86 112 GLY B O 1
ATOM 1859 N N . HIS B 1 134 ? 14.762 9.325 21.831 1.00 20.80 113 HIS B N 1
ATOM 1860 C CA . HIS B 1 134 ? 14.959 8.543 23.056 1.00 20.28 113 HIS B CA 1
ATOM 1861 C C . HIS B 1 134 ? 16.468 8.441 23.340 1.00 21.86 113 HIS B C 1
ATOM 1862 O O . HIS B 1 134 ? 17.288 8.679 22.458 1.00 22.22 113 HIS B O 1
ATOM 1869 N N . VAL B 1 135 ? 16.811 8.072 24.569 1.00 21.32 114 VAL B N 1
ATOM 1870 C CA . VAL B 1 135 ? 18.194 7.834 24.941 1.00 21.68 114 VAL B CA 1
ATOM 1871 C C . VAL B 1 135 ? 18.289 6.420 25.500 1.00 22.39 114 VAL B C 1
ATOM 1872 O O . VAL B 1 135 ? 17.449 5.989 26.311 1.00 23.08 114 VAL B O 1
ATOM 1876 N N . PHE B 1 136 ? 19.345 5.737 25.086 1.00 23.91 115 PHE B N 1
ATOM 1877 C CA . PHE B 1 136 ? 19.546 4.334 25.388 1.00 24.66 115 PHE B CA 1
ATOM 1878 C C . PHE B 1 136 ? 20.916 4.162 26.041 1.00 25.91 115 PHE B C 1
ATOM 1879 O O . PHE B 1 136 ? 21.772 5.022 25.965 1.00 25.35 115 PHE B O 1
ATOM 1887 N N . GLU B 1 137 ? 21.109 3.044 26.729 1.00 28.18 116 GLU B N 1
ATOM 1888 C CA . GLU B 1 137 ? 22.319 2.902 27.497 1.00 30.85 116 GLU B CA 1
ATOM 1889 C C . GLU B 1 137 ? 23.309 2.027 26.763 1.00 32.17 116 GLU B C 1
ATOM 1890 O O . GLU B 1 137 ? 24.123 1.350 27.384 1.00 34.71 116 GLU B O 1
ATOM 1896 N N . ASP B 1 138 ? 23.267 2.076 25.438 1.00 31.49 117 ASP B N 1
ATOM 1897 C CA . ASP B 1 138 ? 24.176 1.279 24.622 1.00 31.75 117 ASP B CA 1
ATOM 1898 C C . ASP B 1 138 ? 25.105 2.144 23.797 1.00 31.97 117 ASP B C 1
ATOM 1899 O O . ASP B 1 138 ? 25.489 1.807 22.678 1.00 31.48 117 ASP B O 1
ATOM 1904 N N . GLY B 1 139 ? 25.460 3.270 24.368 1.00 32.58 118 GLY B N 1
ATOM 1905 C CA . GLY B 1 139 ? 26.331 4.224 23.714 1.00 33.25 118 GLY B CA 1
ATOM 1906 C C . GLY B 1 139 ? 27.784 3.892 23.978 1.00 35.00 118 GLY B C 1
ATOM 1907 O O . GLY B 1 139 ? 28.073 2.880 24.612 1.00 35.76 118 GLY B O 1
ATOM 1908 N N . PRO B 1 140 ? 28.695 4.739 23.486 1.00 36.41 119 PRO B N 1
ATOM 1909 C CA . PRO B 1 140 ? 30.141 4.497 23.619 1.00 37.85 119 PRO B CA 1
ATOM 1910 C C . PRO B 1 140 ? 30.612 4.503 25.066 1.00 39.72 119 PRO B C 1
ATOM 1911 O O . PRO B 1 140 ? 30.438 5.479 25.798 1.00 38.68 119 PRO B O 1
ATOM 1915 N N . ARG B 1 141 ? 31.189 3.386 25.487 1.00 42.50 120 ARG B N 1
ATOM 1916 C CA . ARG B 1 141 ? 31.524 3.251 26.896 1.00 45.15 120 ARG B CA 1
ATOM 1917 C C . ARG B 1 141 ? 32.738 4.094 27.215 1.00 45.85 120 ARG B C 1
ATOM 1918 O O . ARG B 1 141 ? 33.005 4.389 28.378 1.00 46.39 120 ARG B O 1
ATOM 1926 N N . ASP B 1 142 ? 33.438 4.525 26.172 1.00 46.03 121 ASP B N 1
ATOM 1927 C CA . ASP B 1 142 ? 34.646 5.320 26.357 1.00 46.58 121 ASP B CA 1
ATOM 1928 C C . ASP B 1 142 ? 34.243 6.765 26.484 1.00 45.69 121 ASP B C 1
ATOM 1929 O O . ASP B 1 142 ? 35.082 7.654 26.605 1.00 46.62 121 ASP B O 1
ATOM 1934 N N . LYS B 1 143 ? 32.936 6.985 26.462 1.00 44.08 122 LYS B N 1
ATOM 1935 C CA . LYS B 1 143 ? 32.371 8.288 26.781 1.00 42.17 122 LYS B CA 1
ATOM 1936 C C . LYS B 1 143 ? 31.257 8.165 27.797 1.00 40.56 122 LYS B C 1
ATOM 1937 O O . LYS B 1 143 ? 31.467 7.638 28.882 1.00 40.43 122 LYS B O 1
ATOM 1943 N N . THR B 1 144 ? 30.057 8.607 27.444 1.00 36.68 123 THR B N 1
ATOM 1944 C CA . THR B 1 144 ? 28.956 8.618 28.417 1.00 35.01 123 THR B CA 1
ATOM 1945 C C . THR B 1 144 ? 28.262 7.266 28.557 1.00 33.59 123 THR B C 1
ATOM 1946 O O . THR B 1 144 ? 27.499 7.032 29.515 1.00 34.61 123 THR B O 1
ATOM 1950 N N . GLY B 1 145 ? 28.493 6.392 27.580 1.00 31.71 124 GLY B N 1
ATOM 1951 C CA . GLY B 1 145 ? 27.779 5.133 27.495 1.00 30.66 124 GLY B CA 1
ATOM 1952 C C . GLY B 1 145 ? 26.335 5.311 27.065 1.00 29.15 124 GLY B C 1
ATOM 1953 O O . GLY B 1 145 ? 25.536 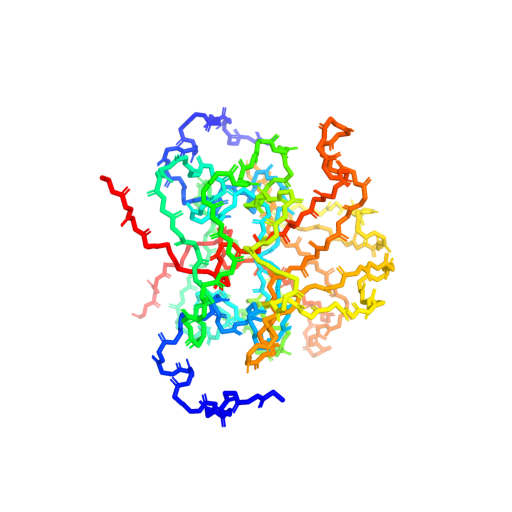4.373 27.114 1.00 29.67 124 GLY B O 1
ATOM 1954 N N . LEU B 1 146 ? 26.020 6.519 26.594 1.00 27.96 125 LEU B N 1
ATOM 1955 C CA . LEU B 1 146 ? 24.650 6.839 26.213 1.00 26.16 125 LEU B CA 1
ATOM 1956 C C . LEU B 1 146 ? 24.545 7.100 24.714 1.00 24.93 125 LEU B C 1
ATOM 1957 O O . LEU B 1 146 ? 25.431 7.680 24.145 1.00 24.38 125 LEU B O 1
ATOM 1962 N N . ARG B 1 147 ? 23.446 6.633 24.126 1.00 24.63 126 ARG B N 1
ATOM 1963 C CA . ARG B 1 147 ? 23.091 6.900 22.723 1.00 23.64 126 ARG B CA 1
ATOM 1964 C C . ARG B 1 147 ? 21.797 7.734 22.765 1.00 22.58 126 ARG B C 1
ATOM 1965 O O . ARG B 1 147 ? 20.729 7.234 23.072 1.00 22.13 126 ARG B O 1
ATOM 1973 N N . TYR B 1 148 ? 21.931 9.009 22.446 1.00 22.81 127 TYR B N 1
ATOM 1974 C CA . TYR B 1 148 ? 20.802 9.899 22.264 1.00 21.77 127 TYR B CA 1
ATOM 1975 C C . TYR B 1 148 ? 20.415 9.725 20.815 1.00 21.67 127 TYR B C 1
ATOM 1976 O O . TYR B 1 148 ? 21.156 10.101 19.913 1.00 21.40 127 TYR B O 1
ATOM 1985 N N . CYS B 1 149 ? 19.255 9.112 20.617 1.00 22.23 128 CYS B N 1
ATOM 1986 C CA . CYS B 1 149 ? 18.799 8.683 19.321 1.00 21.88 128 CYS B CA 1
ATOM 1987 C C . CYS B 1 149 ? 17.689 9.622 18.907 1.00 20.78 128 CYS B C 1
ATOM 1988 O O . CYS B 1 149 ? 16.590 9.569 19.436 1.00 21.15 128 CYS B O 1
ATOM 1991 N N . ILE B 1 150 ? 18.016 10.503 17.973 1.00 19.22 129 ILE B N 1
ATOM 1992 C CA . ILE B 1 150 ? 17.216 11.676 17.727 1.00 18.78 129 ILE B CA 1
ATOM 1993 C C . ILE B 1 150 ? 16.668 11.713 16.332 1.00 18.63 129 ILE B C 1
ATOM 1994 O O . ILE B 1 150 ? 17.388 11.493 15.382 1.00 19.11 129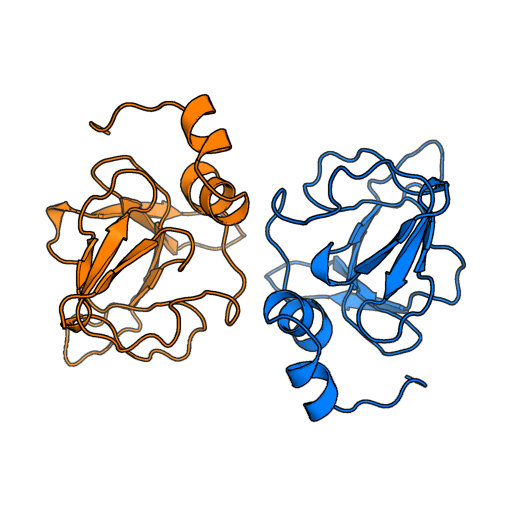 ILE B O 1
ATOM 1999 N N . ASN B 1 151 ? 15.377 11.976 16.168 1.00 17.90 130 ASN B N 1
ATOM 2000 C CA . ASN B 1 151 ? 14.852 12.119 14.807 1.00 18.37 130 ASN B CA 1
ATOM 2001 C C . ASN B 1 151 ? 15.467 13.296 14.053 1.00 18.55 130 ASN B C 1
ATOM 2002 O O . ASN B 1 151 ? 15.493 14.429 14.549 1.00 18.22 130 ASN B O 1
ATOM 2007 N N . SER B 1 152 ? 15.910 13.059 12.831 1.00 18.40 131 SER B N 1
ATOM 2008 C CA A SER B 1 152 ? 16.419 14.151 11.984 0.50 18.77 131 SER B CA 1
ATOM 2009 C CA B SER B 1 152 ? 16.414 14.145 11.979 0.50 19.10 131 SER B CA 1
ATOM 2010 C C . SER B 1 152 ? 15.382 15.256 11.883 1.00 18.61 131 SER B C 1
ATOM 2011 O O . SER B 1 152 ? 15.722 16.457 11.889 1.00 19.83 131 SER B O 1
ATOM 2016 N N . ALA B 1 153 ? 14.112 14.845 11.815 1.00 18.99 132 ALA B N 1
ATOM 2017 C CA . ALA B 1 153 ? 13.008 15.780 11.598 1.00 18.64 132 ALA B CA 1
ATOM 2018 C C . ALA B 1 153 ? 12.710 16.671 12.803 1.00 19.53 132 ALA B C 1
ATOM 2019 O O . ALA B 1 153 ? 11.936 17.635 12.703 1.00 21.49 132 ALA B O 1
ATOM 2021 N N . ALA B 1 154 ? 13.340 16.365 13.946 1.00 18.45 133 ALA B N 1
ATOM 2022 C CA . ALA B 1 154 ? 13.230 17.232 15.139 1.00 18.73 133 ALA B CA 1
ATOM 2023 C C . ALA B 1 154 ? 14.305 18.338 15.143 1.00 18.47 133 ALA B C 1
ATOM 2024 O O . ALA B 1 154 ? 14.327 19.177 16.030 1.00 18.99 133 ALA B O 1
ATOM 2026 N N . LEU B 1 155 ? 15.230 18.253 14.206 1.00 18.68 134 LEU B N 1
ATOM 2027 C CA . LEU B 1 155 ? 16.439 19.076 14.209 1.00 19.11 134 LEU B CA 1
ATOM 2028 C C . LEU B 1 155 ? 16.566 19.919 12.952 1.00 19.33 134 LEU B C 1
ATOM 2029 O O . LEU B 1 155 ? 16.014 19.590 11.881 1.00 21.57 134 LEU B O 1
ATOM 2034 N N . ASN B 1 156 ? 17.367 20.982 13.068 1.00 19.92 135 ASN B N 1
ATOM 2035 C CA . ASN B 1 156 ? 17.818 21.744 11.922 1.00 20.87 135 ASN B CA 1
ATOM 2036 C C . ASN B 1 156 ? 19.294 22.030 12.136 1.00 20.80 135 ASN B C 1
ATOM 2037 O O . ASN B 1 156 ? 19.681 22.503 13.185 1.00 21.30 135 ASN B O 1
ATOM 2042 N N . PHE B 1 157 ? 20.080 21.695 11.129 1.00 21.86 136 PHE B N 1
ATOM 2043 C CA . PHE B 1 157 ? 21.557 21.805 11.233 1.00 21.82 136 PHE B CA 1
ATOM 2044 C C . PHE B 1 157 ? 22.023 23.194 10.825 1.00 22.95 136 PHE B C 1
ATOM 2045 O O . PHE B 1 157 ? 21.621 23.710 9.762 1.00 23.99 136 PHE B O 1
ATOM 2053 N N . GLU B 1 158 ? 22.894 23.756 11.648 1.00 23.82 137 GLU B N 1
ATOM 2054 C CA . GLU B 1 158 ? 23.611 24.986 11.327 1.00 24.95 137 GLU B CA 1
ATOM 2055 C C . GLU B 1 158 ? 25.066 24.645 11.105 1.00 26.51 137 GLU B C 1
ATOM 2056 O O . GLU B 1 158 ? 25.755 24.252 12.030 1.00 25.77 137 GLU B O 1
ATOM 2062 N N . ALA B 1 159 ? 25.527 24.794 9.875 1.00 28.52 138 ALA B N 1
ATOM 2063 C CA . ALA B 1 159 ? 26.939 24.549 9.567 1.00 31.79 138 ALA B CA 1
ATOM 2064 C C . ALA B 1 159 ? 27.837 25.589 10.216 1.00 34.24 138 ALA B C 1
ATOM 2065 O O . ALA B 1 159 ? 27.576 26.802 10.140 1.00 35.15 138 ALA B O 1
ATOM 2067 N N . LYS B 1 160 ? 28.899 25.128 10.855 1.00 37.31 139 LYS B N 1
ATOM 2068 C CA . LYS B 1 160 ? 29.942 26.017 11.362 1.00 40.32 139 LYS B CA 1
ATOM 2069 C C . LYS B 1 160 ? 31.283 25.510 10.832 1.00 42.77 139 LYS B C 1
ATOM 2070 O O . LYS B 1 160 ? 32.052 24.895 11.563 1.00 44.24 139 LYS B O 1
ATOM 2076 N N . PRO B 1 161 ? 31.542 25.739 9.539 1.00 45.38 140 PRO B N 1
ATOM 2077 C CA . PRO B 1 161 ? 32.694 25.187 8.855 1.00 46.75 140 PRO B CA 1
ATOM 2078 C C . PRO B 1 161 ? 33.898 26.095 9.014 1.00 48.05 140 PRO B C 1
ATOM 2079 O O . PRO B 1 161 ? 33.877 27.202 8.459 1.00 50.39 140 PRO B O 1
#

InterPro domains:
  IPR002579 Peptide methionine sulphoxide reductase MrsB domain [MF_01400] (13-139)
  IPR002579 Peptide methionine sulphoxide reductase MrsB domain [PF01641] (23-137)
  IPR002579 Peptide methionine sulphoxide reductase MrsB domain [PS51790] (16-139)
  IPR002579 Peptide methionine sulphoxide reductase MrsB domain [TIGR00357] (14-139)
  IPR011057 Mss4-like superfamily [SSF51316] (13-141)
  IPR028427 Peptide methionine sulfoxide reductase MsrB [PTHR10173] (12-141)

Organism: Burkholderia pseudomallei (strain 1710b) (NCBI:txid320372)

Foldseek 3Di:
DAPDDDPVVCVVPADPVLCCCFPVVDADDFQPAPCAPDQFFFFKAFPRPGHTWAGSVQWDNDVPRATKGLGTPDPQQWDWDWDCPPPDTFIWIAGNNYGTTFGGKDQCDDPVPRSIIDGGGNSRIDTDGDD/DAPDDDLVVCVVPADPVLSCCFPVVDADDFQPAPCLPPQFFFFKAFPPRRHTWATSVQWDNPVRRATKGLHIPDPQQWDWDWDCPPPDTFIWIAGNNPGTGFGGKDQCDDPVPNSIIDGGGNSRIDTDGDD

Solvent-accessible surface area: 13659 Å² total; per-residue (Å²): 103,94,71,107,160,75,72,61,51,10,130,184,109,12,69,86,32,41,13,11,0,6,65,104,51,15,62,16,5,47,106,20,12,139,18,21,120,28,128,90,59,6,29,0,37,2,18,8,27,40,36,36,0,0,76,28,66,3,32,46,153,43,66,30,1,50,0,2,0,23,98,19,61,68,68,130,19,21,44,94,109,88,18,150,73,141,82,93,92,45,43,14,0,50,0,54,72,11,16,3,7,0,3,12,15,58,162,95,5,21,238,116,114,64,19,59,32,14,12,0,4,3,10,0,4,82,37,74,63,120,172,102,96,76,105,160,74,73,59,53,11,134,183,108,11,70,79,30,41,8,9,0,6,64,101,49,13,64,16,5,45,114,24,15,136,20,24,107,31,162,91,57,5,27,0,38,2,18,8,28,41,37,36,0,0,79,29,66,3,28,54,151,40,44,33,2,52,0,2,0,22,96,17,62,49,65,129,18,18,44,90,105,87,18,154,73,142,82,91,92,42,44,13,0,49,0,63,75,12,15,2,8,0,4,14,14,58,163,93,8,28,232,119,108,65,16,52,31,15,12,0,4,4,9,0,4,81,35,69,58,125,154

Radius of gyration: 19.96 Å; Cα contacts (8 Å, |Δi|>4): 638; chains: 2; bounding box: 56×43×45 Å

Nearest PDB structures (foldseek):
  3cxk-assembly1_A  TM=1.008E+00  e=9.322E-28  unclassified
  1l1d-assembly2_B  TM=9.719E-01  e=6.538E-18  Neisseria gonorrhoeae
  3hcg-assembly1_D  TM=9.592E-01  e=1.856E-17  Neisseria meningitidis serogroup A
  3hch-assembly1_A  TM=9.751E-01  e=2.952E-17  Neisseria meningitidis serogroup A
  7e43-assembly1_B  TM=9.934E-01  e=8.883E-17  Helicobacter pylori 26695